Protein AF-0000000071564609 (afdb_homodimer)

Structure (mmCIF, N/CA/C/O backbone):
data_AF-0000000071564609-model_v1
#
loop_
_entity.id
_entity.type
_entity.pdbx_description
1 polymer 'N-acetyltransferase domain-containing protein'
#
loop_
_atom_site.group_PDB
_atom_site.id
_atom_site.type_symbol
_atom_site.label_atom_id
_atom_site.label_alt_id
_atom_site.label_comp_id
_atom_site.label_asym_id
_atom_site.label_entity_id
_atom_site.label_seq_id
_atom_site.pdbx_PDB_ins_code
_atom_site.Cartn_x
_atom_site.Cartn_y
_atom_site.Cartn_z
_atom_site.occupancy
_atom_site.B_iso_or_equiv
_atom_site.auth_seq_id
_atom_site.auth_comp_id
_atom_site.auth_asym_id
_atom_site.auth_atom_id
_atom_site.pdbx_PDB_model_num
ATOM 1 N N . MET A 1 1 ? -5.352 -18.359 10.875 1 80.62 1 MET A N 1
ATOM 2 C CA . MET A 1 1 ? -5.98 -18.531 9.57 1 80.62 1 MET A CA 1
ATOM 3 C C . MET A 1 1 ? -6.344 -20 9.336 1 80.62 1 MET A C 1
ATOM 5 O O . MET A 1 1 ? -5.648 -20.891 9.805 1 80.62 1 MET A O 1
ATOM 9 N N . THR A 1 2 ? -7.543 -20.234 8.695 1 90.44 2 THR A N 1
ATOM 10 C CA . THR A 1 2 ? -7.988 -21.594 8.492 1 90.44 2 THR A CA 1
ATOM 11 C C . THR A 1 2 ? -8 -21.953 7.004 1 90.44 2 THR A C 1
ATOM 13 O O . THR A 1 2 ? -7.992 -21.047 6.152 1 90.44 2 THR A O 1
ATOM 16 N N . ALA A 1 3 ? -7.945 -23.25 6.785 1 96 3 ALA A N 1
ATOM 17 C CA . ALA A 1 3 ? -7.941 -23.734 5.406 1 96 3 ALA A CA 1
ATOM 18 C C . ALA A 1 3 ? -9.281 -23.453 4.73 1 96 3 ALA A C 1
ATOM 20 O O . ALA A 1 3 ? -10.336 -23.516 5.371 1 96 3 ALA A O 1
ATOM 21 N N . ILE A 1 4 ? -9.258 -23.156 3.461 1 97.38 4 ILE A N 1
ATOM 22 C CA . ILE A 1 4 ? -10.43 -22.844 2.65 1 97.38 4 ILE A CA 1
ATOM 23 C C . ILE A 1 4 ? -10.5 -23.812 1.461 1 97.38 4 ILE A C 1
ATOM 25 O O . ILE A 1 4 ? -9.547 -23.922 0.686 1 97.38 4 ILE A O 1
ATOM 29 N N . ALA A 1 5 ? -11.586 -24.484 1.357 1 97.75 5 ALA A N 1
ATOM 30 C CA . ALA A 1 5 ? -11.789 -25.375 0.218 1 97.75 5 ALA A CA 1
ATOM 31 C C . ALA A 1 5 ? -12.289 -24.594 -0.998 1 97.75 5 ALA A C 1
ATOM 33 O O . ALA A 1 5 ? -13.211 -23.781 -0.888 1 97.75 5 ALA A O 1
ATOM 34 N N . LEU A 1 6 ? -11.695 -24.797 -2.086 1 97.94 6 LEU A N 1
ATOM 35 C CA . LEU A 1 6 ? -12.117 -24.234 -3.367 1 97.94 6 LEU A CA 1
ATOM 36 C C . LEU A 1 6 ? -12.352 -25.344 -4.387 1 97.94 6 LEU A C 1
ATOM 38 O O . LEU A 1 6 ? -12.141 -26.531 -4.09 1 97.94 6 LEU A O 1
ATOM 42 N N . ASP A 1 7 ? -12.898 -24.922 -5.48 1 95.56 7 ASP A N 1
ATOM 43 C CA . ASP A 1 7 ? -13.094 -25.906 -6.531 1 95.56 7 ASP A CA 1
ATOM 44 C C . ASP A 1 7 ? -11.758 -26.406 -7.07 1 95.56 7 ASP A C 1
ATOM 46 O O . ASP A 1 7 ? -11.008 -25.656 -7.684 1 95.56 7 ASP A O 1
ATOM 50 N N . GLY A 1 8 ? -11.367 -27.625 -6.789 1 95.12 8 GLY A N 1
ATOM 51 C CA . GLY A 1 8 ? -10.188 -28.266 -7.352 1 95.12 8 GLY A CA 1
ATOM 52 C C . GLY A 1 8 ? -8.938 -28.031 -6.52 1 95.12 8 GLY A C 1
ATOM 53 O O . GLY A 1 8 ? -7.863 -28.531 -6.859 1 95.12 8 GLY A O 1
ATOM 54 N N . CYS A 1 9 ? -9.039 -27.25 -5.461 1 97.38 9 CYS A N 1
ATOM 55 C CA . CYS A 1 9 ? -7.863 -27.016 -4.633 1 97.38 9 CYS A CA 1
ATOM 56 C C . CYS A 1 9 ? -8.266 -26.531 -3.244 1 97.38 9 CYS A C 1
ATOM 58 O O . CYS A 1 9 ? -9.453 -26.484 -2.912 1 97.38 9 CYS A O 1
ATOM 60 N N . ARG A 1 10 ? -7.27 -26.297 -2.5 1 97.69 10 ARG A N 1
ATOM 61 C CA . ARG A 1 10 ? -7.441 -25.797 -1.142 1 97.69 10 ARG A CA 1
ATOM 62 C C . ARG A 1 10 ? -6.414 -24.719 -0.83 1 97.69 10 ARG A C 1
ATOM 64 O O . ARG A 1 10 ? -5.258 -24.797 -1.25 1 97.69 10 ARG A O 1
ATOM 71 N N . LEU A 1 11 ? -6.91 -23.672 -0.121 1 98.5 11 LEU A N 1
ATOM 72 C CA . LEU A 1 11 ? -5.992 -22.672 0.417 1 98.5 11 LEU A CA 1
ATOM 73 C C . LEU A 1 11 ? -5.711 -22.922 1.894 1 98.5 11 LEU A C 1
ATOM 75 O O . LEU A 1 11 ? -6.637 -22.969 2.709 1 98.5 11 LEU A O 1
ATOM 79 N N . ARG A 1 12 ? -4.543 -23.125 2.248 1 98.12 12 ARG A N 1
ATOM 80 C CA . ARG A 1 12 ? -4.188 -23.266 3.656 1 98.12 12 ARG A CA 1
ATOM 81 C C . ARG A 1 12 ? -3.111 -22.266 4.051 1 98.12 12 ARG A C 1
ATOM 83 O O . ARG A 1 12 ? -2.297 -21.859 3.217 1 98.12 12 ARG A O 1
ATOM 90 N N . PRO A 1 13 ? -3.051 -21.891 5.297 1 97.81 13 PRO A N 1
ATOM 91 C CA . PRO A 1 13 ? -1.994 -20.969 5.723 1 97.81 13 PRO A CA 1
ATOM 92 C C . PRO A 1 13 ? -0.593 -21.516 5.449 1 97.81 13 PRO A C 1
ATOM 94 O O . PRO A 1 13 ? -0.349 -22.719 5.609 1 97.81 13 PRO A O 1
ATOM 97 N N . LEU A 1 14 ? 0.256 -20.641 4.996 1 98.25 14 LEU A N 1
ATOM 98 C CA . LEU A 1 14 ? 1.652 -21 4.789 1 98.25 14 LEU A CA 1
ATOM 99 C C . LEU A 1 14 ? 2.33 -21.328 6.117 1 98.25 14 LEU A C 1
ATOM 101 O O . LEU A 1 14 ? 2.18 -20.578 7.09 1 98.25 14 LEU A O 1
ATOM 105 N N . GLU A 1 15 ? 2.957 -22.406 6.215 1 96.81 15 GLU A N 1
ATOM 106 C CA . GLU A 1 15 ? 3.748 -22.812 7.371 1 96.81 15 GLU A CA 1
ATOM 107 C C . GLU A 1 15 ? 5.242 -22.656 7.102 1 96.81 15 GLU A C 1
ATOM 109 O O . GLU A 1 15 ? 5.668 -22.609 5.945 1 96.81 15 GLU A O 1
ATOM 114 N N . SER A 1 16 ? 6.004 -22.625 8.164 1 96.94 16 SER A N 1
ATOM 115 C CA . SER A 1 16 ? 7.438 -22.375 8.047 1 96.94 16 SER A CA 1
ATOM 116 C C . SER A 1 16 ? 8.109 -23.406 7.148 1 96.94 16 SER A C 1
ATOM 118 O O . SER A 1 16 ? 9.023 -23.062 6.387 1 96.94 16 SER A O 1
ATOM 120 N N . GLU A 1 17 ? 7.664 -24.609 7.141 1 96.94 17 GLU A N 1
ATOM 121 C CA . GLU A 1 17 ? 8.289 -25.703 6.395 1 96.94 17 GLU A CA 1
ATOM 122 C C . GLU A 1 17 ? 8.016 -25.562 4.898 1 96.94 17 GLU A C 1
ATOM 124 O O . GLU A 1 17 ? 8.703 -26.172 4.082 1 96.94 17 GLU A O 1
ATOM 129 N N . ASP A 1 18 ? 7.031 -24.766 4.543 1 98 18 ASP A N 1
ATOM 130 C CA . ASP A 1 18 ? 6.676 -24.578 3.141 1 98 18 ASP A CA 1
ATOM 131 C C . ASP A 1 18 ? 7.652 -23.625 2.451 1 98 18 ASP A C 1
ATOM 133 O O . ASP A 1 18 ? 7.766 -23.625 1.224 1 98 18 ASP A O 1
ATOM 137 N N . ALA A 1 19 ? 8.289 -22.766 3.246 1 98.38 19 ALA A N 1
ATOM 138 C CA . ALA A 1 19 ? 8.945 -21.578 2.713 1 98.38 19 ALA A CA 1
ATOM 139 C C . ALA A 1 19 ? 10.086 -21.938 1.77 1 98.38 19 ALA A C 1
ATOM 141 O O . ALA A 1 19 ? 10.133 -21.469 0.632 1 98.38 19 ALA A O 1
ATOM 142 N N . ARG A 1 20 ? 10.945 -22.828 2.184 1 98.06 20 ARG A N 1
ATOM 143 C CA . ARG A 1 20 ? 12.164 -23.094 1.426 1 98.06 20 ARG A CA 1
ATOM 144 C C . ARG A 1 20 ? 11.844 -23.766 0.096 1 98.06 20 ARG A C 1
ATOM 146 O O . ARG A 1 20 ? 12.273 -23.312 -0.961 1 98.06 20 ARG A O 1
ATOM 153 N N . PRO A 1 21 ? 11.047 -24.875 0.147 1 98 21 PRO A N 1
ATOM 154 C CA . PRO A 1 21 ? 10.773 -25.516 -1.142 1 98 21 PRO A CA 1
ATOM 155 C C . PRO A 1 21 ? 10.023 -24.594 -2.107 1 98 21 PRO A C 1
ATOM 157 O O . PRO A 1 21 ? 10.281 -24.625 -3.312 1 98 21 PRO A O 1
ATOM 160 N N . LEU A 1 22 ? 9.125 -23.859 -1.688 1 98.56 22 LEU A N 1
ATOM 161 C CA . LEU A 1 22 ? 8.391 -22.938 -2.543 1 98.56 22 LEU A CA 1
ATOM 162 C C . LEU A 1 22 ? 9.305 -21.844 -3.086 1 98.56 22 LEU A C 1
ATOM 164 O O . LEU A 1 22 ? 9.234 -21.5 -4.27 1 98.56 22 LEU A O 1
ATOM 168 N N . ALA A 1 23 ? 10.148 -21.328 -2.23 1 98.75 23 ALA A N 1
ATOM 169 C CA . ALA A 1 23 ? 11.102 -20.297 -2.648 1 98.75 23 ALA A CA 1
ATOM 170 C C . ALA A 1 23 ? 12 -20.828 -3.768 1 98.75 23 ALA A C 1
ATOM 172 O O . ALA A 1 23 ? 12.289 -20.094 -4.727 1 98.75 23 ALA A O 1
ATOM 173 N N . GLN A 1 24 ? 12.383 -22.031 -3.625 1 98.38 24 GLN A N 1
ATOM 174 C CA . GLN A 1 24 ? 13.242 -22.641 -4.629 1 98.38 24 GLN A CA 1
ATOM 175 C C . GLN A 1 24 ? 12.555 -22.688 -5.988 1 98.38 24 GLN A C 1
ATOM 177 O O . GLN A 1 24 ? 13.156 -22.344 -7.008 1 98.38 24 GLN A O 1
ATOM 182 N N . THR A 1 25 ? 11.359 -23.109 -5.969 1 98.38 25 THR A N 1
ATOM 183 C CA . THR A 1 25 ? 10.609 -23.203 -7.219 1 98.38 25 THR A CA 1
ATOM 184 C C . THR A 1 25 ? 10.328 -21.828 -7.793 1 98.38 25 THR A C 1
ATOM 186 O O . THR A 1 25 ? 10.508 -21.594 -8.992 1 98.38 25 THR A O 1
ATOM 189 N N . LEU A 1 26 ? 9.953 -20.891 -6.961 1 98.44 26 LEU A N 1
ATOM 190 C CA . LEU A 1 26 ? 9.625 -19.531 -7.391 1 98.44 26 LEU A CA 1
ATOM 191 C C . LEU A 1 26 ? 10.828 -18.859 -8.016 1 98.44 26 LEU A C 1
ATOM 193 O O . LEU A 1 26 ? 10.703 -18.156 -9.023 1 98.44 26 LEU A O 1
ATOM 197 N N . ALA A 1 27 ? 11.984 -19.109 -7.438 1 98.5 27 ALA A N 1
ATOM 198 C CA . ALA A 1 27 ? 13.203 -18.438 -7.879 1 98.5 27 ALA A CA 1
ATOM 199 C C . ALA A 1 27 ? 13.555 -18.812 -9.312 1 98.5 27 ALA A C 1
ATOM 201 O O . ALA A 1 27 ? 14.266 -18.078 -10 1 98.5 27 ALA A O 1
ATOM 202 N N . ALA A 1 28 ? 12.961 -19.906 -9.727 1 97.81 28 ALA A N 1
ATOM 203 C CA . ALA A 1 28 ? 13.266 -20.406 -11.062 1 97.81 28 ALA A CA 1
ATOM 204 C C . ALA A 1 28 ? 12.188 -19.984 -12.062 1 97.81 28 ALA A C 1
ATOM 206 O O . ALA A 1 28 ? 12.289 -20.281 -13.25 1 97.81 28 ALA A O 1
ATOM 207 N N . MET A 1 29 ? 11.18 -19.266 -11.625 1 97.12 29 MET A N 1
ATOM 208 C CA . MET A 1 29 ? 10.047 -18.828 -12.438 1 97.12 29 MET A CA 1
ATOM 209 C C . MET A 1 29 ? 10.109 -17.328 -12.703 1 97.12 29 MET A C 1
ATOM 211 O O . MET A 1 29 ? 10.633 -16.578 -11.883 1 97.12 29 MET A O 1
ATOM 215 N N . ASP A 1 30 ? 9.57 -16.984 -13.891 1 95.94 30 ASP A N 1
ATOM 216 C CA . ASP A 1 30 ? 9.312 -15.555 -14.047 1 95.94 30 ASP A CA 1
ATOM 217 C C . ASP A 1 30 ? 8.117 -15.109 -13.211 1 95.94 30 ASP A C 1
ATOM 219 O O . ASP A 1 30 ? 7.141 -15.852 -13.062 1 95.94 30 ASP A O 1
ATOM 223 N N . PRO A 1 31 ? 8.109 -13.852 -12.625 1 97.56 31 PRO A N 1
ATOM 224 C CA . PRO A 1 31 ? 9.055 -12.773 -12.914 1 97.56 31 PRO A CA 1
ATOM 225 C C . PRO A 1 31 ? 10.273 -12.781 -11.984 1 97.56 31 PRO A C 1
ATOM 227 O O . PRO A 1 31 ? 11.195 -11.992 -12.164 1 97.56 31 PRO A O 1
ATOM 230 N N . TRP A 1 32 ? 10.305 -13.711 -11.008 1 98.06 32 TRP A N 1
ATOM 231 C CA . TRP A 1 32 ? 11.312 -13.664 -9.945 1 98.06 32 TRP A CA 1
ATOM 232 C C . TRP A 1 32 ? 12.695 -13.961 -10.5 1 98.06 32 TRP A C 1
ATOM 234 O O . TRP A 1 32 ? 13.664 -13.273 -10.164 1 98.06 32 TRP A O 1
ATOM 244 N N . ALA A 1 33 ? 12.742 -14.945 -11.406 1 97.62 33 ALA A N 1
ATOM 245 C CA . ALA A 1 33 ? 14.023 -15.297 -12.023 1 97.62 33 ALA A CA 1
ATOM 246 C C . ALA A 1 33 ? 14.602 -14.109 -12.789 1 97.62 33 ALA A C 1
ATOM 248 O O . ALA A 1 33 ? 15.758 -13.734 -12.578 1 97.62 33 ALA A O 1
ATOM 249 N N . ARG A 1 34 ? 13.805 -13.5 -13.602 1 97.38 34 ARG A N 1
ATOM 250 C CA . ARG A 1 34 ? 14.266 -12.406 -14.453 1 97.38 34 ARG A CA 1
ATOM 251 C C . ARG A 1 34 ? 14.625 -11.18 -13.633 1 97.38 34 ARG A C 1
ATOM 253 O O . ARG A 1 34 ? 15.555 -10.445 -13.977 1 97.38 34 ARG A O 1
ATOM 260 N N . LEU A 1 35 ? 13.953 -10.945 -12.539 1 97.12 35 LEU A N 1
ATOM 261 C CA . LEU A 1 35 ? 14.18 -9.773 -11.703 1 97.12 35 LEU A CA 1
ATOM 262 C C . LEU A 1 35 ? 15.305 -10.023 -10.703 1 97.12 35 LEU A C 1
ATOM 264 O O . LEU A 1 35 ? 15.695 -9.125 -9.961 1 97.12 35 LEU A O 1
ATOM 268 N N . GLY A 1 36 ? 15.758 -11.258 -10.602 1 96.56 36 GLY A N 1
ATOM 269 C CA . GLY A 1 36 ? 16.906 -11.578 -9.789 1 96.56 36 GLY A CA 1
ATOM 270 C C . GLY A 1 36 ? 16.562 -11.867 -8.336 1 96.56 36 GLY A C 1
ATOM 271 O O . GLY A 1 36 ? 17.375 -11.68 -7.441 1 96.56 36 GLY A O 1
ATOM 272 N N . TYR A 1 37 ? 15.32 -12.219 -8.086 1 97.25 37 TYR A N 1
ATOM 273 C CA . TYR A 1 37 ? 14.953 -12.68 -6.75 1 97.25 37 TYR A CA 1
ATOM 274 C C . TYR A 1 37 ? 15.422 -14.109 -6.52 1 97.25 37 TYR A C 1
ATOM 276 O O . TYR A 1 37 ? 14.859 -15.055 -7.086 1 97.25 37 TYR A O 1
ATOM 284 N N . GLY A 1 38 ? 16.375 -14.227 -5.609 1 97.94 38 GLY A N 1
ATOM 285 C CA . GLY A 1 38 ? 16.922 -15.539 -5.352 1 97.94 38 GLY A CA 1
ATOM 286 C C . GLY A 1 38 ? 16.156 -16.312 -4.301 1 97.94 38 GLY A C 1
ATOM 287 O O . GLY A 1 38 ? 15.234 -15.789 -3.676 1 97.94 38 GLY A O 1
ATOM 288 N N . GLU A 1 39 ? 16.531 -17.531 -4.195 1 98.44 39 GLU A N 1
ATOM 289 C CA . GLU A 1 39 ? 15.883 -18.453 -3.26 1 98.44 39 GLU A CA 1
ATOM 290 C C . GLU A 1 39 ? 15.906 -17.891 -1.84 1 98.44 39 GLU A C 1
ATOM 292 O O . GLU A 1 39 ? 14.891 -17.922 -1.141 1 98.44 39 GLU A O 1
ATOM 297 N N . ALA A 1 40 ? 17.031 -17.375 -1.442 1 98.44 40 ALA A N 1
ATOM 298 C CA . ALA A 1 40 ? 17.188 -16.891 -0.072 1 98.44 40 ALA A CA 1
ATOM 299 C C . ALA A 1 40 ? 16.266 -15.719 0.215 1 98.44 40 ALA A C 1
ATOM 301 O O . ALA A 1 40 ? 15.633 -15.664 1.273 1 98.44 40 ALA A O 1
ATOM 302 N N . ALA A 1 41 ? 16.219 -14.773 -0.666 1 98 41 ALA A N 1
ATOM 303 C CA . ALA A 1 41 ? 15.352 -13.602 -0.493 1 98 41 ALA A CA 1
ATOM 304 C C . ALA A 1 41 ? 13.883 -14.008 -0.45 1 98 41 ALA A C 1
ATOM 306 O O . ALA A 1 41 ? 13.117 -13.516 0.385 1 98 41 ALA A O 1
ATOM 307 N N . LEU A 1 42 ? 13.508 -14.891 -1.312 1 98.69 42 LEU A N 1
ATOM 308 C CA . LEU A 1 42 ? 12.125 -15.359 -1.372 1 98.69 42 LEU A CA 1
ATOM 309 C C . LEU A 1 42 ? 11.773 -16.156 -0.125 1 98.69 42 LEU A C 1
ATOM 311 O O . LEU A 1 42 ? 10.656 -16.047 0.392 1 98.69 42 LEU A O 1
ATOM 315 N N . GLU A 1 43 ? 12.68 -16.969 0.297 1 98.69 43 GLU A N 1
ATOM 316 C CA . GLU A 1 43 ? 12.445 -17.719 1.525 1 98.69 43 GLU A CA 1
ATOM 317 C C . GLU A 1 43 ? 12.242 -16.781 2.715 1 98.69 43 GLU A C 1
ATOM 319 O O . GLU A 1 43 ? 11.352 -17 3.539 1 98.69 43 GLU A O 1
ATOM 324 N N . ARG A 1 44 ? 13.047 -15.758 2.854 1 97.88 44 ARG A N 1
ATOM 325 C CA . ARG A 1 44 ? 12.898 -14.766 3.916 1 97.88 44 ARG A CA 1
ATOM 326 C C . ARG A 1 44 ? 11.547 -14.078 3.838 1 97.88 44 ARG A C 1
ATOM 328 O O . ARG A 1 44 ? 10.883 -13.875 4.859 1 97.88 44 ARG A O 1
ATOM 335 N N . TYR A 1 45 ? 11.203 -13.734 2.68 1 98 45 TYR A N 1
ATOM 336 C CA . TYR A 1 45 ? 9.906 -13.102 2.459 1 98 45 TYR A CA 1
ATOM 337 C C . TYR A 1 45 ? 8.773 -14.008 2.934 1 98 45 TYR A C 1
ATOM 339 O O . TYR A 1 45 ? 7.855 -13.555 3.623 1 98 45 TYR A O 1
ATOM 347 N N . LEU A 1 46 ? 8.867 -15.258 2.59 1 98.44 46 LEU A N 1
ATOM 348 C CA . LEU A 1 46 ? 7.805 -16.219 2.9 1 98.44 46 LEU A CA 1
ATOM 349 C C . LEU A 1 46 ? 7.762 -16.516 4.395 1 98.44 46 LEU A C 1
ATOM 351 O O . LEU A 1 46 ? 6.703 -16.828 4.938 1 98.44 46 LEU A O 1
ATOM 355 N N . GLY A 1 47 ? 8.812 -16.328 5.035 1 96.81 47 GLY A N 1
ATOM 356 C CA . GLY A 1 47 ? 8.898 -16.719 6.43 1 96.81 47 GLY A CA 1
ATOM 357 C C . GLY A 1 47 ? 8.797 -15.555 7.391 1 96.81 47 GLY A C 1
ATOM 358 O O . GLY A 1 47 ? 8.719 -15.742 8.602 1 96.81 47 GLY A O 1
ATOM 359 N N . ARG A 1 48 ? 8.812 -14.383 6.859 1 95.31 48 ARG A N 1
ATOM 360 C CA . ARG A 1 48 ? 8.914 -13.219 7.73 1 95.31 48 ARG A CA 1
ATOM 361 C C . ARG A 1 48 ? 7.602 -12.969 8.469 1 95.31 48 ARG A C 1
ATOM 363 O O . ARG A 1 48 ? 6.523 -13.172 7.91 1 95.31 48 ARG A O 1
ATOM 370 N N . ASP A 1 49 ? 7.73 -12.539 9.688 1 94.38 49 ASP A N 1
ATOM 371 C CA . ASP A 1 49 ? 6.559 -12.109 10.445 1 94.38 49 ASP A CA 1
ATOM 372 C C . ASP A 1 49 ? 6.035 -10.773 9.922 1 94.38 49 ASP A C 1
ATOM 374 O O . ASP A 1 49 ? 6.797 -9.812 9.773 1 94.38 49 ASP A O 1
ATOM 378 N N . ASP A 1 50 ? 4.832 -10.781 9.57 1 95.69 50 ASP A N 1
ATOM 379 C CA . ASP A 1 50 ? 4.16 -9.609 9.023 1 95.69 50 ASP A CA 1
ATOM 380 C C . ASP A 1 50 ? 2.65 -9.688 9.234 1 95.69 50 ASP A C 1
ATOM 382 O O . ASP A 1 50 ? 1.952 -10.383 8.492 1 95.69 50 ASP A O 1
ATOM 386 N N . GLY A 1 51 ? 2.143 -8.906 10.156 1 94.44 51 GLY A N 1
ATOM 387 C CA . GLY A 1 51 ? 0.749 -9 10.562 1 94.44 51 GLY A CA 1
ATOM 388 C C . GLY A 1 51 ? -0.213 -8.469 9.516 1 94.44 51 GLY A C 1
ATOM 389 O O . GLY A 1 51 ? -1.419 -8.719 9.594 1 94.44 51 GLY A O 1
ATOM 390 N N . ALA A 1 52 ? 0.309 -7.801 8.516 1 96.44 52 ALA A N 1
ATOM 391 C CA . ALA A 1 52 ? -0.538 -7.215 7.477 1 96.44 52 ALA A CA 1
ATOM 392 C C . ALA A 1 52 ? -0.514 -8.062 6.207 1 96.44 52 ALA A C 1
ATOM 394 O O . ALA A 1 52 ? -1.129 -7.703 5.199 1 96.44 52 ALA A O 1
ATOM 395 N N . LEU A 1 53 ? 0.235 -9.133 6.246 1 97.12 53 LEU A N 1
ATOM 396 C CA . LEU A 1 53 ? 0.389 -10.016 5.094 1 97.12 53 LEU A CA 1
ATOM 397 C C . LEU A 1 53 ? -0.142 -11.414 5.398 1 97.12 53 LEU A C 1
ATOM 399 O O . LEU A 1 53 ? 0.352 -12.078 6.309 1 97.12 53 LEU A O 1
ATOM 403 N N . SER A 1 54 ? -1.172 -11.797 4.66 1 97.19 54 SER A N 1
ATOM 404 C CA . SER A 1 54 ? -1.667 -13.172 4.719 1 97.19 54 SER A CA 1
ATOM 405 C C . SER A 1 54 ? -1.092 -14.016 3.588 1 97.19 54 SER A C 1
ATOM 407 O O . SER A 1 54 ? -1.166 -13.625 2.42 1 97.19 54 SER A O 1
ATOM 409 N N . ARG A 1 55 ? -0.499 -15.109 3.943 1 98.38 55 ARG A N 1
ATOM 410 C CA . ARG A 1 55 ? 0.089 -16 2.945 1 98.38 55 ARG A CA 1
ATOM 411 C C . ARG A 1 55 ? -0.574 -17.375 2.979 1 98.38 55 ARG A C 1
ATOM 413 O O . ARG A 1 55 ? -0.668 -18 4.039 1 98.38 55 ARG A O 1
ATOM 420 N N . TRP A 1 56 ? -1.008 -17.781 1.796 1 98.44 56 TRP A N 1
ATOM 421 C CA . TRP A 1 56 ? -1.657 -19.078 1.619 1 98.44 56 TRP A CA 1
ATOM 422 C C . TRP A 1 56 ? -0.865 -19.953 0.659 1 98.44 56 TRP A C 1
ATOM 424 O O . TRP A 1 56 ? -0.363 -19.484 -0.361 1 98.44 56 TRP A O 1
ATOM 434 N N . VAL A 1 57 ? -0.811 -21.219 0.996 1 98.75 57 VAL A N 1
ATOM 435 C CA . VAL A 1 57 ? -0.4 -22.234 0.029 1 98.75 57 VAL A CA 1
ATOM 436 C C . VAL A 1 57 ? -1.621 -22.75 -0.727 1 98.75 57 VAL A C 1
ATOM 438 O O . VAL A 1 57 ? -2.639 -23.094 -0.118 1 98.75 57 VAL A O 1
ATOM 441 N N . VAL A 1 58 ? -1.563 -22.688 -2.047 1 98.69 58 VAL A N 1
ATOM 442 C CA . VAL A 1 58 ? -2.535 -23.391 -2.879 1 98.69 58 VAL A CA 1
ATOM 443 C C . VAL A 1 58 ? -2.18 -24.875 -2.945 1 98.69 58 VAL A C 1
ATOM 445 O O . VAL A 1 58 ? -1.102 -25.25 -3.418 1 98.69 58 VAL A O 1
ATOM 448 N N . GLU A 1 59 ? -3.039 -25.672 -2.479 1 98.19 59 GLU A N 1
ATOM 449 C CA . GLU A 1 59 ? -2.789 -27.109 -2.449 1 98.19 59 GLU A CA 1
ATOM 450 C C . GLU A 1 59 ? -3.709 -27.844 -3.418 1 98.19 59 GLU A C 1
ATOM 452 O O . GLU A 1 59 ? -4.918 -27.594 -3.445 1 98.19 59 GLU A O 1
ATOM 457 N N . HIS A 1 60 ? -3.209 -28.578 -4.223 1 97.06 60 HIS A N 1
ATOM 458 C CA . HIS A 1 60 ? -3.928 -29.5 -5.098 1 97.06 60 HIS A CA 1
ATOM 459 C C . HIS A 1 60 ? -3.656 -30.953 -4.711 1 97.06 60 HIS A C 1
ATOM 461 O O . HIS A 1 60 ? -2.537 -31.438 -4.871 1 97.06 60 HIS A O 1
ATOM 467 N N . GLY A 1 61 ? -4.758 -31.609 -4.234 1 93 61 GLY A N 1
ATOM 468 C CA . GLY A 1 61 ? -4.504 -32.875 -3.561 1 93 61 GLY A CA 1
ATOM 469 C C . GLY A 1 61 ? -3.641 -32.719 -2.322 1 93 61 GLY A C 1
ATOM 470 O O . GLY A 1 61 ? -3.973 -31.953 -1.416 1 93 61 GLY A O 1
ATOM 471 N N . ASP A 1 62 ? -2.439 -33.312 -2.207 1 91.12 62 ASP A N 1
ATOM 472 C CA . ASP A 1 62 ? -1.558 -33.188 -1.05 1 91.12 62 ASP A CA 1
ATOM 473 C C . ASP A 1 62 ? -0.26 -32.469 -1.419 1 91.12 62 ASP A C 1
ATOM 475 O O . ASP A 1 62 ? 0.708 -32.5 -0.656 1 91.12 62 ASP A O 1
ATOM 479 N N . ALA A 1 63 ? -0.351 -31.812 -2.578 1 96.19 63 ALA A N 1
ATOM 480 C CA . ALA A 1 63 ? 0.868 -31.172 -3.064 1 96.19 63 ALA A CA 1
ATOM 481 C C . ALA A 1 63 ? 0.708 -29.656 -3.115 1 96.19 63 ALA A C 1
ATOM 483 O O . ALA A 1 63 ? -0.346 -29.141 -3.506 1 96.19 63 ALA A O 1
ATOM 484 N N . PRO A 1 64 ? 1.749 -28.969 -2.668 1 98.19 64 PRO A N 1
ATOM 485 C CA . PRO A 1 64 ? 1.725 -27.531 -2.918 1 98.19 64 PRO A CA 1
ATOM 486 C C . PRO A 1 64 ? 1.72 -27.188 -4.406 1 98.19 64 PRO A C 1
ATOM 488 O O . PRO A 1 64 ? 2.59 -27.656 -5.152 1 98.19 64 PRO A O 1
ATOM 491 N N . ALA A 1 65 ? 0.73 -26.422 -4.812 1 98.44 65 ALA A N 1
ATOM 492 C CA . ALA A 1 65 ? 0.536 -26.125 -6.23 1 98.44 65 A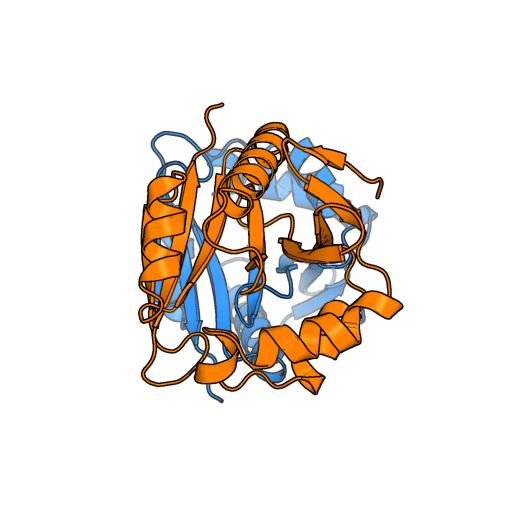LA A CA 1
ATOM 493 C C . ALA A 1 65 ? 0.705 -24.641 -6.504 1 98.44 65 ALA A C 1
ATOM 495 O O . ALA A 1 65 ? 0.688 -24.203 -7.66 1 98.44 65 ALA A O 1
ATOM 496 N N . GLY A 1 66 ? 0.885 -23.828 -5.457 1 98.62 66 GLY A N 1
ATOM 497 C CA . GLY A 1 66 ? 1.028 -22.391 -5.656 1 98.62 66 GLY A CA 1
ATOM 498 C C . GLY A 1 66 ? 1.039 -21.609 -4.359 1 98.62 66 GLY A C 1
ATOM 499 O O . GLY A 1 66 ? 1.155 -22.203 -3.277 1 98.62 66 GLY A O 1
ATOM 500 N N . LEU A 1 67 ? 0.985 -20.297 -4.516 1 98.75 67 LEU A N 1
ATOM 501 C CA . LEU A 1 67 ? 1.063 -19.359 -3.393 1 98.75 67 LEU A CA 1
ATOM 502 C C . LEU A 1 67 ? 0.237 -18.109 -3.666 1 98.75 67 LEU A C 1
ATOM 504 O O . LEU A 1 67 ? 0.223 -17.594 -4.789 1 98.75 67 LEU A O 1
ATOM 508 N N . LEU A 1 68 ? -0.423 -17.656 -2.633 1 98.81 68 LEU A N 1
ATOM 509 C CA . LEU A 1 68 ? -1.1 -16.359 -2.637 1 98.81 68 LEU A CA 1
ATOM 510 C C . LEU A 1 68 ? -0.729 -15.547 -1.4 1 98.81 68 LEU A C 1
ATOM 512 O O . LEU A 1 68 ? -0.841 -16.031 -0.274 1 98.81 68 LEU A O 1
ATOM 516 N N . ALA A 1 69 ? -0.219 -14.406 -1.566 1 98.75 69 ALA A N 1
ATOM 517 C CA . ALA A 1 69 ? 0.029 -13.461 -0.481 1 98.75 69 ALA A CA 1
ATOM 518 C C . ALA A 1 69 ? -0.779 -12.18 -0.673 1 98.75 69 ALA A C 1
ATOM 520 O O . ALA A 1 69 ? -0.657 -11.508 -1.702 1 98.75 69 ALA A O 1
ATOM 521 N N . LEU A 1 70 ? -1.614 -11.867 0.275 1 98.38 70 LEU A N 1
ATOM 522 C CA . LEU A 1 70 ? -2.467 -10.688 0.251 1 98.38 70 LEU A CA 1
ATOM 523 C C . LEU A 1 70 ? -2.082 -9.719 1.365 1 98.38 70 LEU A C 1
ATOM 525 O O . LEU A 1 70 ? -2.061 -10.094 2.539 1 98.38 70 LEU A O 1
ATOM 529 N N . ARG A 1 71 ? -1.731 -8.539 1.023 1 98.25 71 ARG A N 1
ATOM 530 C CA . ARG A 1 71 ? -1.465 -7.48 1.995 1 98.25 71 ARG A CA 1
ATOM 531 C C . ARG A 1 71 ? -2.688 -6.59 2.184 1 98.25 71 ARG A C 1
ATOM 533 O O . ARG A 1 71 ? -3.33 -6.191 1.21 1 98.25 71 ARG A O 1
ATOM 540 N N . SER A 1 72 ? -3.086 -6.277 3.404 1 96.75 72 SER A N 1
ATOM 541 C CA . SER A 1 72 ? -4.227 -5.426 3.723 1 96.75 72 SER A CA 1
ATOM 542 C C . SER A 1 72 ? -4.008 -4.68 5.035 1 96.75 72 SER A C 1
ATOM 544 O O . SER A 1 72 ? -3.424 -5.223 5.977 1 96.75 72 SER A O 1
ATOM 546 N N . PRO A 1 73 ? -4.398 -3.396 5.047 1 96.5 73 PRO A N 1
ATOM 547 C CA . PRO A 1 73 ? -5.098 -2.666 3.986 1 96.5 73 PRO A CA 1
ATOM 548 C C . PRO A 1 73 ? -4.141 -2.051 2.967 1 96.5 73 PRO A C 1
ATOM 550 O O . PRO A 1 73 ? -2.961 -1.849 3.266 1 96.5 73 PRO A O 1
ATOM 553 N N . TRP A 1 74 ? -4.629 -1.841 1.797 1 97.81 74 TRP A N 1
ATOM 554 C CA . TRP A 1 74 ? -3.879 -1.216 0.712 1 97.81 74 TRP A CA 1
ATOM 555 C C . TRP A 1 74 ? -4.805 -0.434 -0.212 1 97.81 74 TRP A C 1
ATOM 557 O O . TRP A 1 74 ? -5.527 -1.023 -1.02 1 97.81 74 TRP A O 1
ATOM 567 N N . LEU A 1 75 ? -4.801 0.946 -0.177 1 97.31 75 LEU A N 1
ATOM 568 C CA . LEU A 1 75 ? -5.527 1.869 -1.041 1 97.31 75 LEU A CA 1
ATOM 569 C C . LEU A 1 75 ? -6.977 1.428 -1.208 1 97.31 75 LEU A C 1
ATOM 571 O O . LEU A 1 75 ? -7.426 1.157 -2.324 1 97.31 75 LEU A O 1
ATOM 575 N N . ARG A 1 76 ? -7.691 1.327 -0.091 1 96.44 76 ARG A N 1
ATOM 576 C CA . ARG A 1 76 ? -9.109 0.99 -0.037 1 96.44 76 ARG A CA 1
ATOM 577 C C . ARG A 1 76 ? -9.359 -0.417 -0.568 1 96.44 76 ARG A C 1
ATOM 579 O O . ARG A 1 76 ? -10.273 -0.633 -1.364 1 96.44 76 ARG A O 1
ATOM 586 N N . GLY A 1 77 ? -8.531 -1.346 -0.227 1 97.44 77 GLY A N 1
ATOM 587 C CA . GLY A 1 77 ? -8.641 -2.758 -0.557 1 97.44 77 GLY A CA 1
ATOM 588 C C . GLY A 1 77 ? -7.395 -3.549 -0.222 1 97.44 77 GLY A C 1
ATOM 589 O O . GLY A 1 77 ? -6.473 -3.025 0.412 1 97.44 77 GLY A O 1
ATOM 590 N N . PRO A 1 78 ? -7.375 -4.832 -0.546 1 98.31 78 PRO A N 1
ATOM 591 C CA . PRO A 1 78 ? -6.141 -5.613 -0.443 1 98.31 78 PRO A CA 1
ATOM 592 C C . PRO A 1 78 ? -5.27 -5.508 -1.693 1 98.31 78 PRO A C 1
ATOM 594 O O . PRO A 1 78 ? -5.711 -4.969 -2.713 1 98.31 78 PRO A O 1
ATOM 597 N N . TYR A 1 79 ? -4.02 -5.93 -1.501 1 98.81 79 TYR A N 1
ATOM 598 C CA . TYR A 1 79 ? -3 -5.953 -2.543 1 98.81 79 TYR A CA 1
ATOM 599 C C . TYR A 1 79 ? -2.408 -7.348 -2.699 1 98.81 79 TYR A C 1
ATOM 601 O O . TYR A 1 79 ? -1.882 -7.914 -1.739 1 98.81 79 TYR A O 1
ATOM 609 N N . VAL A 1 80 ? -2.633 -7.926 -3.889 1 98.88 80 VAL A N 1
ATOM 610 C CA . VAL A 1 80 ? -1.976 -9.195 -4.195 1 98.88 80 VAL A CA 1
ATOM 611 C C . VAL A 1 80 ? -0.47 -8.977 -4.328 1 98.88 80 VAL A C 1
ATOM 613 O O . VAL A 1 80 ? 0.018 -8.602 -5.398 1 98.88 80 VAL A O 1
ATOM 616 N N . GLU A 1 81 ? 0.235 -9.273 -3.293 1 98.69 81 GLU A N 1
ATOM 617 C CA . GLU A 1 81 ? 1.667 -8.992 -3.254 1 98.69 81 GLU A CA 1
ATOM 618 C C . GLU A 1 81 ? 2.463 -10.094 -3.957 1 98.69 81 GLU A C 1
ATOM 620 O O . GLU A 1 81 ? 3.527 -9.828 -4.523 1 98.69 81 GLU A O 1
ATOM 625 N N . LEU A 1 82 ? 1.958 -11.32 -3.904 1 98.69 82 LEU A N 1
ATOM 626 C CA . LEU A 1 82 ? 2.553 -12.461 -4.594 1 98.69 82 LEU A CA 1
ATOM 627 C C . LEU A 1 82 ? 1.487 -13.484 -4.973 1 98.69 82 LEU A C 1
ATOM 629 O O . LEU A 1 82 ? 0.645 -13.836 -4.145 1 98.69 82 LEU A O 1
ATOM 633 N N . PHE A 1 83 ? 1.455 -13.867 -6.191 1 98.88 83 PHE A N 1
ATOM 634 C CA . PHE A 1 83 ? 0.601 -14.953 -6.664 1 98.88 83 PHE A CA 1
ATOM 635 C C . PHE A 1 83 ? 1.334 -15.812 -7.688 1 98.88 83 PHE A C 1
ATOM 637 O O . PHE A 1 83 ? 1.901 -15.297 -8.648 1 98.88 83 PHE A O 1
ATOM 644 N N . ALA A 1 84 ? 1.325 -17.047 -7.406 1 98.69 84 ALA A N 1
ATOM 645 C CA . ALA A 1 84 ? 1.979 -17.969 -8.32 1 98.69 84 ALA A CA 1
ATOM 646 C C . ALA A 1 84 ? 1.29 -19.344 -8.312 1 98.69 84 ALA A C 1
ATOM 648 O O . ALA A 1 84 ? 0.881 -19.828 -7.25 1 98.69 84 ALA A O 1
ATOM 649 N N . ILE A 1 85 ? 1.092 -19.906 -9.438 1 98.62 85 ILE A N 1
ATOM 650 C CA . ILE A 1 85 ? 0.832 -21.328 -9.609 1 98.62 85 ILE A CA 1
ATOM 651 C C . ILE A 1 85 ? 2.076 -22.016 -10.164 1 98.62 85 ILE A C 1
ATOM 653 O O . ILE A 1 85 ? 2.693 -21.516 -11.117 1 98.62 85 ILE A O 1
ATOM 657 N N . LEU A 1 86 ? 2.48 -23.094 -9.539 1 98.38 86 LEU A N 1
ATOM 658 C CA . LEU A 1 86 ? 3.707 -23.781 -9.93 1 98.38 86 LEU A CA 1
ATOM 659 C C . LEU A 1 86 ? 3.564 -24.406 -11.305 1 98.38 86 LEU A C 1
ATOM 661 O O . LEU A 1 86 ? 2.465 -24.812 -11.703 1 98.38 86 LEU A O 1
ATOM 665 N N . PRO A 1 87 ? 4.664 -24.562 -12.008 1 97.19 87 PRO A N 1
ATOM 666 C CA . PRO A 1 87 ? 4.637 -24.953 -13.414 1 97.19 87 PRO A CA 1
ATOM 667 C C . PRO A 1 87 ? 3.875 -26.25 -13.648 1 97.19 87 PRO A C 1
ATOM 669 O O . PRO A 1 87 ? 3.072 -26.344 -14.578 1 97.19 87 PRO A O 1
ATOM 672 N N . ALA A 1 88 ? 3.998 -27.188 -12.805 1 96.31 88 ALA A N 1
ATOM 673 C CA . ALA A 1 88 ? 3.383 -28.5 -12.969 1 96.31 88 ALA A CA 1
ATOM 674 C C . ALA A 1 88 ? 1.863 -28.406 -12.859 1 96.31 88 ALA A C 1
ATOM 676 O O . ALA A 1 88 ? 1.151 -29.344 -13.242 1 96.31 88 ALA A O 1
ATOM 677 N N . PHE A 1 89 ? 1.385 -27.344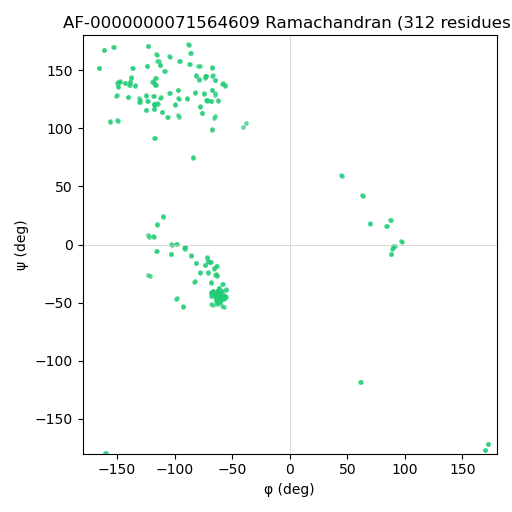 -12.367 1 97.38 89 PHE A N 1
ATOM 678 C CA . PHE A 1 89 ? -0.041 -27.234 -12.078 1 97.38 89 PHE A CA 1
ATOM 679 C C . PHE A 1 89 ? -0.676 -26.109 -12.898 1 97.38 89 PHE A C 1
ATOM 681 O O . PHE A 1 89 ? -1.831 -25.75 -12.664 1 97.38 89 PHE A O 1
ATOM 688 N N . GLN A 1 90 ? 0.037 -25.531 -13.805 1 96.62 90 GLN A N 1
ATOM 689 C CA . GLN A 1 90 ? -0.466 -24.438 -14.633 1 96.62 90 GLN A CA 1
ATOM 690 C C . GLN A 1 90 ? -1.335 -24.969 -15.773 1 96.62 90 GLN A C 1
ATOM 692 O O . GLN A 1 90 ? -1.229 -26.125 -16.156 1 96.62 90 GLN A O 1
ATOM 697 N N . GLY A 1 91 ? -2.215 -24.109 -16.188 1 94.19 91 GLY A N 1
ATOM 698 C CA . GLY A 1 91 ? -3.021 -24.453 -17.344 1 94.19 91 GLY A CA 1
ATOM 699 C C . GLY A 1 91 ? -4.227 -25.312 -17 1 94.19 91 GLY A C 1
ATOM 700 O O . GLY A 1 91 ? -4.852 -25.891 -17.891 1 94.19 91 GLY A O 1
ATOM 701 N N . HIS A 1 92 ? -4.582 -25.359 -15.742 1 92.81 92 HIS A N 1
ATOM 702 C CA . HIS A 1 92 ? -5.68 -26.219 -15.32 1 92.81 92 HIS A CA 1
ATOM 703 C C . HIS A 1 92 ? -6.773 -25.422 -14.617 1 92.81 92 HIS A C 1
ATOM 705 O O . HIS A 1 92 ? -7.672 -25.984 -14 1 92.81 92 HIS A O 1
ATOM 711 N N . GLY A 1 93 ? -6.656 -24.156 -14.641 1 95.88 93 GLY A N 1
ATOM 712 C CA . GLY A 1 93 ? -7.723 -23.312 -14.117 1 95.88 93 GLY A CA 1
ATOM 713 C C . GLY A 1 93 ? -7.562 -23 -12.648 1 95.88 93 GLY A C 1
ATOM 714 O O . GLY A 1 93 ? -8.336 -22.219 -12.086 1 95.88 93 GLY A O 1
ATOM 715 N N . LEU A 1 94 ? -6.527 -23.516 -11.961 1 97.25 94 LEU A N 1
ATOM 716 C CA . LEU A 1 94 ? -6.309 -23.312 -10.539 1 97.25 94 LEU A CA 1
ATOM 717 C C . LEU A 1 94 ? -6.121 -21.828 -10.227 1 97.25 94 LEU A C 1
ATOM 719 O O . LEU A 1 94 ? -6.66 -21.328 -9.234 1 97.25 94 LEU A O 1
ATOM 723 N N . GLY A 1 95 ? -5.371 -21.156 -11.07 1 98.44 95 GLY A N 1
ATOM 724 C CA . GLY A 1 95 ? -5.137 -19.75 -10.859 1 98.44 95 GLY A CA 1
ATOM 725 C C . GLY A 1 95 ? -6.414 -18.922 -10.828 1 98.44 95 GLY A C 1
ATOM 726 O O . GLY A 1 95 ? -6.586 -18.062 -9.961 1 98.44 95 GLY A O 1
ATOM 727 N N . GLY A 1 96 ? -7.262 -19.234 -11.789 1 98.44 96 GLY A N 1
ATOM 728 C CA . GLY A 1 96 ? -8.539 -18.531 -11.836 1 98.44 96 GLY A CA 1
ATOM 729 C C . GLY A 1 96 ? -9.391 -18.766 -10.602 1 98.44 96 GLY A C 1
ATOM 730 O O . GLY A 1 96 ? -9.977 -17.828 -10.062 1 98.44 96 GLY A O 1
ATOM 731 N N . THR A 1 97 ? -9.445 -20 -10.188 1 98.31 97 THR A N 1
ATOM 732 C CA . THR A 1 97 ? -10.219 -20.375 -9 1 98.31 97 THR A CA 1
ATOM 733 C C . THR A 1 97 ? -9.734 -19.609 -7.777 1 98.31 97 THR A C 1
ATOM 735 O O . THR A 1 97 ? -10.539 -19.062 -7.016 1 98.31 97 THR A O 1
ATOM 738 N N . VAL A 1 98 ? -8.461 -19.531 -7.574 1 98.62 98 VAL A N 1
ATOM 739 C CA . VAL A 1 98 ? -7.855 -18.875 -6.422 1 98.62 98 VAL A CA 1
ATOM 740 C C . VAL A 1 98 ? -8.094 -17.375 -6.508 1 98.62 98 VAL A C 1
ATOM 742 O O . VAL A 1 98 ? -8.469 -16.734 -5.52 1 98.62 98 VAL A O 1
ATOM 745 N N . MET A 1 99 ? -7.906 -16.797 -7.695 1 98.56 99 MET A N 1
ATOM 746 C CA . MET A 1 99 ? -8.062 -15.352 -7.871 1 98.56 99 MET A CA 1
ATOM 747 C C . MET A 1 99 ? -9.508 -14.93 -7.668 1 98.56 99 MET A C 1
ATOM 749 O O . MET A 1 99 ? -9.781 -13.867 -7.098 1 98.56 99 MET A O 1
ATOM 753 N N . ASP A 1 100 ? -10.422 -15.719 -8.156 1 97.62 100 ASP A N 1
ATOM 754 C CA . ASP A 1 100 ? -11.836 -15.445 -7.938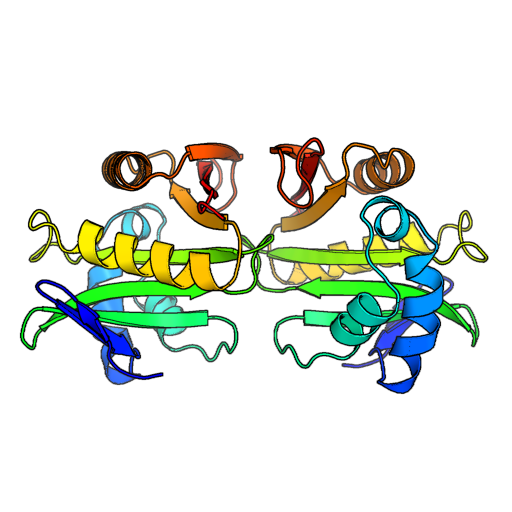 1 97.62 100 ASP A CA 1
ATOM 755 C C . ASP A 1 100 ? -12.172 -15.438 -6.449 1 97.62 100 ASP A C 1
ATOM 757 O O . ASP A 1 100 ? -12.938 -14.594 -5.98 1 97.62 100 ASP A O 1
ATOM 761 N N . TRP A 1 101 ? -11.664 -16.391 -5.73 1 98.25 101 TRP A N 1
ATOM 762 C CA . TRP A 1 101 ? -11.859 -16.406 -4.285 1 98.25 101 TRP A CA 1
ATOM 763 C C . TRP A 1 101 ? -11.297 -15.133 -3.652 1 98.25 101 TRP A C 1
ATOM 765 O O . TRP A 1 101 ? -11.938 -14.516 -2.799 1 98.25 101 TRP A O 1
ATOM 775 N N . ALA A 1 102 ? -10.031 -14.758 -4.055 1 98.38 102 ALA A N 1
ATOM 776 C CA . ALA A 1 102 ? -9.398 -13.555 -3.523 1 98.38 102 ALA A CA 1
ATOM 777 C C . ALA A 1 102 ? -10.273 -12.328 -3.76 1 98.38 102 ALA A C 1
ATOM 779 O O . ALA A 1 102 ? -10.461 -11.508 -2.857 1 98.38 102 ALA A O 1
ATOM 780 N N . ALA A 1 103 ? -10.805 -12.211 -4.93 1 98.38 103 ALA A N 1
ATOM 781 C CA . ALA A 1 103 ? -11.672 -11.078 -5.273 1 98.38 103 ALA A CA 1
ATOM 782 C C . ALA A 1 103 ? -12.945 -11.086 -4.438 1 98.38 103 ALA A C 1
ATOM 784 O O . ALA A 1 103 ? -13.359 -10.047 -3.922 1 98.38 103 ALA A O 1
ATOM 785 N N . LYS A 1 104 ? -13.547 -12.203 -4.332 1 97.25 104 LYS A N 1
ATOM 786 C CA . LYS A 1 104 ? -14.766 -12.328 -3.537 1 97.25 104 LYS A CA 1
ATOM 787 C C . LYS A 1 104 ? -14.516 -11.969 -2.074 1 97.25 104 LYS A C 1
ATOM 789 O O . LYS A 1 104 ? -15.289 -11.242 -1.461 1 97.25 104 LYS A O 1
ATOM 794 N N . SER A 1 105 ? -13.453 -12.539 -1.544 1 96.69 105 SER A N 1
ATOM 795 C CA . SER A 1 105 ? -13.078 -12.25 -0.163 1 96.69 105 SER A CA 1
ATOM 796 C C . SER A 1 105 ? -12.797 -10.766 0.039 1 96.69 105 SER A C 1
ATOM 798 O O . SER A 1 105 ? -13.211 -10.18 1.041 1 96.69 105 SER A O 1
ATOM 800 N N . ALA A 1 106 ? -12.07 -10.156 -0.884 1 97.56 106 ALA A N 1
ATOM 801 C CA . ALA A 1 106 ? -11.766 -8.734 -0.828 1 97.56 106 ALA A CA 1
ATOM 802 C C . ALA A 1 106 ? -13.039 -7.895 -0.884 1 97.56 106 ALA A C 1
ATOM 804 O O . ALA A 1 106 ? -13.156 -6.883 -0.19 1 97.56 106 ALA A O 1
ATOM 805 N N . ALA A 1 107 ? -13.992 -8.312 -1.649 1 97.19 107 ALA A N 1
ATOM 806 C CA . ALA A 1 107 ? -15.227 -7.562 -1.877 1 97.19 107 ALA A CA 1
ATOM 807 C C . ALA A 1 107 ? -16.031 -7.441 -0.59 1 97.19 107 ALA A C 1
ATOM 809 O O . ALA A 1 107 ? -16.828 -6.504 -0.433 1 97.19 107 ALA A O 1
ATOM 810 N N . GLU A 1 108 ? -15.828 -8.383 0.289 1 94.75 108 GLU A N 1
ATOM 811 C CA . GLU A 1 108 ? -16.531 -8.352 1.572 1 94.75 108 GLU A CA 1
ATOM 812 C C . GLU A 1 108 ? -16 -7.223 2.455 1 94.75 108 GLU A C 1
ATOM 814 O O . GLU A 1 108 ? -16.672 -6.805 3.4 1 94.75 108 GLU A O 1
ATOM 819 N N . LEU A 1 109 ? -14.883 -6.699 2.076 1 91.44 109 LEU A N 1
ATOM 820 C CA . LEU A 1 109 ? -14.219 -5.789 3.004 1 91.44 109 LEU A CA 1
ATOM 821 C C . LEU A 1 109 ? -13.984 -4.426 2.359 1 91.44 109 LEU A C 1
ATOM 823 O O . LEU A 1 109 ? -13.875 -3.416 3.057 1 91.44 109 LEU A O 1
ATOM 827 N N . ALA A 1 110 ? -13.883 -4.34 1.082 1 95.19 110 ALA A N 1
ATOM 828 C CA . ALA A 1 110 ? -13.438 -3.113 0.427 1 95.19 110 ALA A CA 1
ATOM 829 C C . ALA A 1 110 ? -13.836 -3.1 -1.045 1 95.19 110 ALA A C 1
ATOM 831 O O . ALA A 1 110 ? -14.133 -4.145 -1.624 1 95.19 110 ALA A O 1
ATOM 832 N N . PRO A 1 111 ? -13.727 -1.964 -1.687 1 96.75 111 PRO A N 1
ATOM 833 C CA . PRO A 1 111 ? -14.242 -1.844 -3.053 1 96.75 111 PRO A CA 1
ATOM 834 C C . PRO A 1 111 ? -13.188 -2.174 -4.109 1 96.75 111 PRO A C 1
ATOM 836 O O . PRO A 1 111 ? -13.477 -2.133 -5.309 1 96.75 111 PRO A O 1
ATOM 839 N N . ASN A 1 112 ? -11.961 -2.479 -3.703 1 98.31 112 ASN A N 1
ATOM 840 C CA . ASN A 1 112 ? -10.906 -2.672 -4.684 1 98.31 112 ASN A CA 1
ATOM 841 C C . ASN A 1 112 ? -10.047 -3.889 -4.348 1 98.31 112 ASN A C 1
ATOM 843 O O . ASN A 1 112 ? -9.922 -4.266 -3.182 1 98.31 112 ASN A O 1
ATOM 847 N N . LEU A 1 113 ? -9.5 -4.488 -5.309 1 98.75 113 LEU A N 1
ATOM 848 C CA . LEU A 1 113 ? -8.375 -5.418 -5.238 1 98.75 113 LEU A CA 1
ATOM 849 C C . LEU A 1 113 ? -7.238 -4.969 -6.148 1 98.75 113 LEU A C 1
ATOM 851 O O . LEU A 1 113 ? -7.461 -4.648 -7.316 1 98.75 113 LEU A O 1
ATOM 855 N N . TRP A 1 114 ? -6.016 -4.883 -5.574 1 98.88 114 TRP A N 1
ATOM 856 C CA . TRP A 1 114 ? -4.875 -4.332 -6.305 1 98.88 114 TRP A CA 1
ATOM 857 C C . TRP A 1 114 ? -3.836 -5.414 -6.582 1 98.88 114 TRP A C 1
ATOM 859 O O . TRP A 1 114 ? -3.758 -6.41 -5.863 1 98.88 114 TRP A O 1
ATOM 869 N N . ALA A 1 115 ? -3.066 -5.25 -7.594 1 98.88 115 ALA A N 1
ATOM 870 C CA . ALA A 1 115 ? -1.903 -6.07 -7.926 1 98.88 115 ALA A CA 1
ATOM 871 C C . ALA A 1 115 ? -0.877 -5.266 -8.719 1 98.88 115 ALA A C 1
ATOM 873 O O . ALA A 1 115 ? -1.132 -4.121 -9.094 1 98.88 115 ALA A O 1
ATOM 874 N N . CYS A 1 116 ? 0.217 -5.809 -8.875 1 98.62 116 CYS A N 1
ATOM 875 C CA . CYS A 1 116 ? 1.297 -5.27 -9.688 1 98.62 116 CYS A CA 1
ATOM 876 C C . CYS A 1 116 ? 1.978 -6.375 -10.492 1 98.62 116 CYS A C 1
ATOM 878 O O . CYS A 1 116 ? 2.203 -7.473 -9.977 1 98.62 116 CYS A O 1
ATOM 880 N N . VAL A 1 117 ? 2.252 -6.074 -11.727 1 98.56 117 VAL A N 1
ATOM 881 C CA . VAL A 1 117 ? 2.848 -7.082 -12.594 1 98.56 117 VAL A CA 1
ATOM 882 C C . VAL A 1 117 ? 3.943 -6.445 -13.445 1 98.56 117 VAL A C 1
ATOM 884 O O . VAL A 1 117 ? 3.822 -5.289 -13.859 1 98.56 117 VAL A O 1
ATOM 887 N N . SER A 1 118 ? 4.996 -7.168 -13.695 1 98.44 118 SER A N 1
ATOM 888 C CA . SER A 1 118 ? 6.035 -6.668 -14.586 1 98.44 118 SER A CA 1
ATOM 889 C C . SER A 1 118 ? 5.516 -6.512 -16.016 1 98.44 118 SER A C 1
ATOM 891 O O . SER A 1 118 ? 4.777 -7.363 -16.5 1 98.44 118 SER A O 1
ATOM 893 N N . ASP A 1 119 ? 5.949 -5.445 -16.672 1 97.69 119 ASP A N 1
ATOM 894 C CA . ASP A 1 119 ? 5.453 -5.156 -18 1 97.69 119 ASP A CA 1
ATOM 895 C C . ASP A 1 119 ? 5.832 -6.266 -18.984 1 97.69 119 ASP A C 1
ATOM 897 O O . ASP A 1 119 ? 5.121 -6.512 -19.953 1 97.69 119 ASP A O 1
ATOM 901 N N . PHE A 1 120 ? 6.945 -6.996 -18.719 1 97.88 120 PHE A N 1
ATOM 902 C CA . PHE A 1 120 ? 7.422 -8.039 -19.625 1 97.88 120 PHE A CA 1
ATOM 903 C C . PHE A 1 120 ? 6.641 -9.336 -19.406 1 97.88 120 PHE A C 1
ATOM 905 O O . PHE A 1 120 ? 6.742 -10.266 -20.219 1 97.88 120 PHE A O 1
ATOM 912 N N . ASN A 1 121 ? 5.949 -9.484 -18.359 1 97.94 121 ASN A N 1
ATOM 913 C CA . ASN A 1 121 ? 5.277 -10.727 -18 1 97.94 121 ASN A CA 1
ATOM 914 C C . ASN A 1 121 ? 3.916 -10.852 -18.688 1 97.94 121 ASN A C 1
ATOM 916 O O . ASN A 1 121 ? 2.879 -10.781 -18.016 1 97.94 121 ASN A O 1
ATOM 920 N N . ALA A 1 122 ? 3.92 -11.141 -19.922 1 97.75 122 ALA A N 1
ATOM 921 C CA . ALA A 1 122 ? 2.732 -11.125 -20.781 1 97.75 122 ALA A CA 1
ATOM 922 C C . ALA A 1 122 ? 1.699 -12.141 -20.297 1 97.75 122 ALA A C 1
ATOM 924 O O . ALA A 1 122 ? 0.508 -11.828 -20.203 1 97.75 122 ALA A O 1
ATOM 925 N N . PRO A 1 123 ? 2.15 -13.336 -19.938 1 96.88 123 PRO A N 1
ATOM 926 C CA . PRO A 1 123 ? 1.151 -14.297 -19.469 1 96.88 123 PRO A CA 1
ATOM 927 C C . PRO A 1 123 ? 0.427 -13.82 -18.203 1 96.88 123 PRO A C 1
ATOM 929 O O . PRO A 1 123 ? -0.792 -13.977 -18.094 1 96.88 123 PRO A O 1
ATOM 932 N N . ALA A 1 124 ? 1.148 -13.258 -17.281 1 98.12 124 ALA A N 1
ATOM 933 C CA . ALA A 1 124 ? 0.523 -12.75 -16.062 1 98.12 124 ALA A CA 1
ATOM 934 C C . ALA A 1 124 ? -0.418 -11.594 -16.375 1 98.12 124 ALA A C 1
ATOM 936 O O . ALA A 1 124 ? -1.516 -11.508 -15.812 1 98.12 124 ALA A O 1
ATOM 937 N N . ARG A 1 125 ? 0.002 -10.695 -17.219 1 98.56 125 ARG A N 1
ATOM 938 C CA . ARG A 1 125 ? -0.845 -9.57 -17.609 1 98.56 125 ARG A CA 1
ATOM 939 C C . ARG A 1 125 ? -2.162 -10.062 -18.203 1 98.56 125 ARG A C 1
ATOM 941 O O . ARG A 1 125 ? -3.23 -9.547 -17.875 1 98.56 125 ARG A O 1
ATOM 948 N N . ALA A 1 126 ? -2.088 -11.008 -19.094 1 98.31 126 ALA A N 1
ATOM 949 C CA . ALA A 1 126 ? -3.281 -11.594 -19.703 1 98.31 126 ALA A CA 1
ATOM 950 C C . ALA A 1 126 ? -4.172 -12.25 -18.656 1 98.31 126 ALA A C 1
ATOM 952 O O . ALA A 1 126 ? -5.398 -12.125 -18.703 1 98.31 126 ALA A O 1
ATOM 953 N N . PHE A 1 127 ? -3.549 -12.938 -17.75 1 98.5 127 PHE A N 1
ATOM 954 C CA . PHE A 1 127 ? -4.277 -13.578 -16.656 1 98.5 127 PHE A CA 1
ATOM 955 C C . PHE A 1 127 ? -5.082 -12.562 -15.867 1 98.5 127 PHE A C 1
ATOM 957 O O . PHE A 1 127 ? -6.281 -12.742 -15.648 1 98.5 127 PHE A O 1
ATOM 964 N N . TYR A 1 128 ? -4.438 -11.492 -15.391 1 98.75 128 TYR A N 1
ATOM 965 C CA . TYR A 1 128 ? -5.109 -10.484 -14.57 1 98.75 128 TYR A CA 1
ATOM 966 C C . TYR A 1 128 ? -6.219 -9.797 -15.359 1 98.75 128 TYR A C 1
ATOM 968 O O . TYR A 1 128 ? -7.293 -9.523 -14.82 1 98.75 128 TYR A O 1
ATOM 976 N N . ALA A 1 129 ? -5.938 -9.508 -16.625 1 98.56 129 ALA A N 1
ATOM 977 C CA . ALA A 1 129 ? -6.957 -8.898 -17.484 1 98.56 129 ALA A CA 1
ATOM 978 C C . ALA A 1 129 ? -8.203 -9.781 -17.547 1 98.56 129 ALA A C 1
ATOM 980 O O . ALA A 1 129 ? -9.328 -9.289 -17.422 1 98.56 129 ALA A O 1
ATOM 981 N N . ARG A 1 130 ? -8 -11.062 -17.719 1 98 130 ARG A N 1
ATOM 982 C CA . ARG A 1 130 ? -9.094 -12.016 -17.828 1 98 130 ARG A CA 1
ATOM 983 C C . ARG A 1 130 ? -9.875 -12.102 -16.516 1 98 130 ARG A C 1
ATOM 985 O O . ARG A 1 130 ? -11.031 -12.531 -16.5 1 98 130 ARG A O 1
ATOM 992 N N . HIS A 1 131 ? -9.227 -11.688 -15.484 1 98 131 HIS A N 1
ATOM 993 C CA . HIS A 1 131 ? -9.859 -11.836 -14.18 1 98 131 HIS A CA 1
ATOM 994 C C . HIS A 1 131 ? -10.266 -10.477 -13.609 1 98 131 HIS A C 1
ATOM 996 O O . HIS A 1 131 ? -10.297 -10.289 -12.391 1 98 131 HIS A O 1
ATOM 1002 N N . GLY A 1 132 ? -10.469 -9.484 -14.43 1 97.81 132 GLY A N 1
ATOM 1003 C CA . GLY A 1 132 ? -11.195 -8.281 -14.078 1 97.81 132 GLY A CA 1
ATOM 1004 C C . GLY A 1 132 ? -10.289 -7.133 -13.672 1 97.81 132 GLY A C 1
ATOM 1005 O O . GLY A 1 132 ? -10.766 -6.059 -13.297 1 97.81 132 GLY A O 1
ATOM 1006 N N . PHE A 1 133 ? -9 -7.352 -13.734 1 98.75 133 PHE A N 1
ATOM 1007 C CA . PHE A 1 133 ? -8.086 -6.258 -13.43 1 98.75 133 PHE A CA 1
ATOM 1008 C C . PHE A 1 133 ? -7.914 -5.344 -14.641 1 98.75 133 PHE A C 1
ATOM 1010 O O . PHE A 1 133 ? -7.906 -5.812 -15.781 1 98.75 133 PHE A O 1
ATOM 1017 N N . VAL A 1 134 ? -7.758 -4.078 -14.344 1 98.5 134 VAL A N 1
ATOM 1018 C CA . VAL A 1 134 ? -7.453 -3.08 -15.359 1 98.5 134 VAL A CA 1
ATOM 1019 C C . VAL A 1 134 ? -6.094 -2.449 -15.078 1 98.5 134 VAL A C 1
ATOM 1021 O O . VAL A 1 134 ? -5.762 -2.16 -13.93 1 98.5 134 VAL A O 1
ATOM 1024 N N . GLU A 1 135 ? -5.324 -2.264 -16.141 1 98.5 135 GLU A N 1
ATOM 1025 C CA . GLU A 1 135 ? -4.051 -1.565 -15.984 1 98.5 135 GLU A CA 1
ATOM 1026 C C . GLU A 1 135 ? -4.266 -0.092 -15.648 1 98.5 135 GLU A C 1
ATOM 1028 O O . GLU A 1 135 ? -4.934 0.627 -16.391 1 98.5 135 GLU A O 1
ATOM 1033 N N . VAL A 1 136 ? -3.705 0.308 -14.57 1 98.56 136 VAL A N 1
ATOM 1034 C CA . VAL A 1 136 ? -3.883 1.669 -14.07 1 98.56 136 VAL A CA 1
ATOM 1035 C C . VAL A 1 136 ? -2.76 2.561 -14.594 1 98.56 136 VAL A C 1
ATOM 1037 O O . VAL A 1 136 ? -3.018 3.633 -15.148 1 98.56 136 VAL A O 1
ATOM 1040 N N . THR A 1 137 ? -1.578 2.168 -14.391 1 98.5 137 THR A N 1
ATOM 1041 C CA . THR A 1 137 ? -0.419 2.955 -14.797 1 98.5 137 THR A CA 1
ATOM 1042 C C . THR A 1 137 ? 0.849 2.107 -14.758 1 98.5 137 THR A C 1
ATOM 1044 O O . THR A 1 137 ? 0.944 1.157 -13.977 1 98.5 137 THR A O 1
ATOM 1047 N N . GLY A 1 138 ? 1.789 2.504 -15.633 1 98.5 138 GLY A N 1
ATOM 1048 C CA . GLY A 1 138 ? 3.143 1.99 -15.5 1 98.5 138 GLY A CA 1
ATOM 1049 C C . GLY A 1 138 ? 3.945 2.684 -14.414 1 98.5 138 GLY A C 1
ATOM 1050 O O . GLY A 1 138 ? 3.818 3.895 -14.2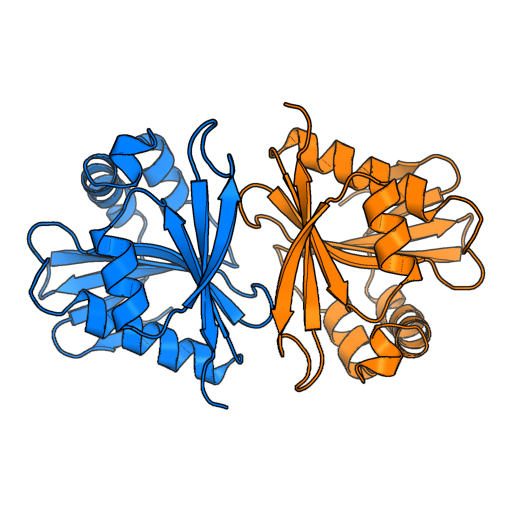19 1 98.5 138 GLY A O 1
ATOM 105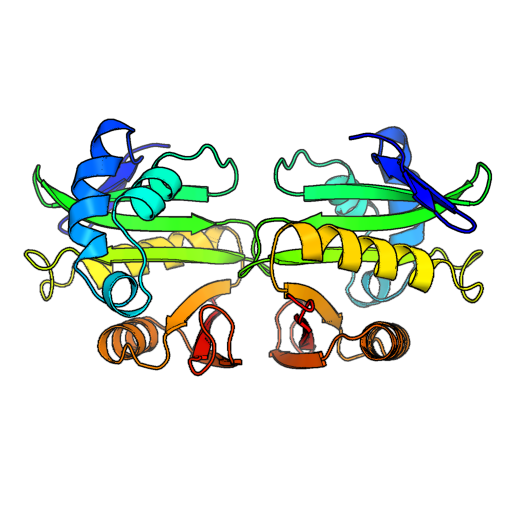1 N N . LEU A 1 139 ? 4.73 1.927 -13.727 1 98.5 139 LEU A N 1
ATOM 1052 C CA . LEU A 1 139 ? 5.641 2.426 -12.703 1 98.5 139 LEU A CA 1
ATOM 1053 C C . LEU A 1 139 ? 7.09 2.145 -13.086 1 98.5 139 LEU A C 1
ATOM 1055 O O . LEU A 1 139 ? 7.641 1.101 -12.727 1 98.5 139 LEU A O 1
ATOM 1059 N N . ASP A 1 140 ? 7.672 3.121 -13.758 1 97.12 140 ASP A N 1
ATOM 1060 C CA . ASP A 1 140 ? 9.016 2.949 -14.297 1 97.12 140 ASP A CA 1
ATOM 1061 C C . ASP A 1 140 ? 10.055 2.842 -13.18 1 97.12 140 ASP A C 1
ATOM 1063 O O . ASP A 1 140 ? 10.031 3.625 -12.227 1 97.12 140 ASP A O 1
ATOM 1067 N N . GLY A 1 141 ? 10.922 1.843 -13.305 1 96.19 141 GLY A N 1
ATOM 1068 C CA . GLY A 1 141 ? 12.047 1.697 -12.398 1 96.19 141 GLY 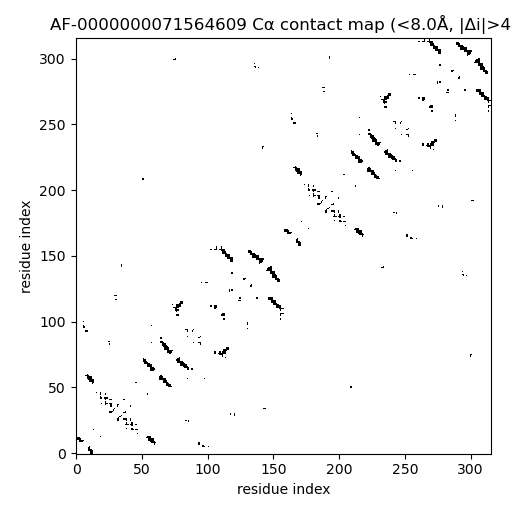A CA 1
ATOM 1069 C C . GLY A 1 141 ? 11.641 1.303 -10.992 1 96.19 141 GLY A C 1
ATOM 1070 O O . GLY A 1 141 ? 12.375 1.546 -10.031 1 96.19 141 GLY A O 1
ATOM 1071 N N . LEU A 1 142 ? 10.438 0.787 -10.789 1 97.19 142 LEU A N 1
ATOM 1072 C CA . LEU A 1 142 ? 9.953 0.462 -9.453 1 97.19 142 LEU A CA 1
ATOM 1073 C C . LEU A 1 142 ? 10.82 -0.614 -8.805 1 97.19 142 LEU A C 1
ATOM 1075 O O . LEU A 1 142 ? 11.281 -0.45 -7.676 1 97.19 142 LEU A O 1
ATOM 1079 N N . VAL A 1 143 ? 11.055 -1.715 -9.539 1 96.38 143 VAL A N 1
ATOM 1080 C CA . VAL A 1 143 ? 11.812 -2.842 -9.016 1 96.38 143 VAL A CA 1
ATOM 1081 C C . VAL A 1 143 ? 13.258 -2.756 -9.508 1 96.38 143 VAL A C 1
ATOM 1083 O O . VAL A 1 143 ? 14.195 -2.93 -8.719 1 96.38 143 VAL A O 1
ATOM 1086 N N . GLN A 1 144 ? 13.414 -2.51 -10.781 1 93.62 144 GLN A N 1
ATOM 1087 C CA . GLN A 1 144 ? 14.719 -2.477 -11.438 1 93.62 144 GLN A CA 1
ATOM 1088 C C . GLN A 1 144 ? 14.773 -1.386 -12.5 1 93.62 144 GLN A C 1
ATOM 1090 O O . GLN A 1 144 ? 13.828 -1.21 -13.266 1 93.62 144 GLN A O 1
ATOM 1095 N N . ALA A 1 145 ? 15.969 -0.713 -12.492 1 93.25 145 ALA A N 1
ATOM 1096 C CA . ALA A 1 145 ? 16.156 0.312 -13.516 1 93.25 145 ALA A CA 1
ATOM 1097 C C . ALA A 1 145 ? 15.977 -0.27 -14.914 1 93.25 145 ALA A C 1
ATOM 1099 O O . ALA A 1 145 ? 16.453 -1.37 -15.195 1 93.25 145 ALA A O 1
ATOM 1100 N N . GLY A 1 146 ? 15.266 0.485 -15.75 1 94.75 146 GLY A N 1
ATOM 1101 C CA . GLY A 1 146 ? 15.078 0.055 -17.125 1 94.75 146 GLY A CA 1
ATOM 1102 C C . GLY A 1 146 ? 13.875 -0.845 -17.312 1 94.75 146 GLY A C 1
ATOM 1103 O O . GLY A 1 146 ? 13.523 -1.194 -18.438 1 94.75 146 GLY A O 1
ATOM 1104 N N . MET A 1 147 ? 13.289 -1.228 -16.25 1 96.25 147 MET A N 1
ATOM 1105 C CA . MET A 1 147 ? 12.07 -2.035 -16.297 1 96.25 147 MET A CA 1
ATOM 1106 C C . MET A 1 147 ? 10.891 -1.278 -15.703 1 96.25 147 MET A C 1
ATOM 1108 O O . MET A 1 147 ? 11.078 -0.219 -15.094 1 96.25 147 MET A O 1
ATOM 1112 N N . SER A 1 148 ? 9.734 -1.786 -16.016 1 97.94 148 SER A N 1
ATOM 1113 C CA . SER A 1 148 ? 8.531 -1.147 -15.5 1 97.94 148 SER A CA 1
ATOM 1114 C C . SER A 1 148 ? 7.551 -2.18 -14.945 1 97.94 148 SER A C 1
ATOM 1116 O O . SER A 1 148 ? 7.41 -3.27 -15.508 1 97.94 148 SER A O 1
ATOM 1118 N N . GLU A 1 149 ? 7.031 -1.831 -13.852 1 98.56 149 GLU A N 1
ATOM 1119 C CA . GLU A 1 149 ? 5.863 -2.559 -13.359 1 98.56 149 GLU A CA 1
ATOM 1120 C C . GLU A 1 149 ? 4.57 -1.848 -13.75 1 98.56 149 GLU A C 1
ATOM 1122 O O . GLU A 1 149 ? 4.57 -0.645 -14.016 1 98.56 149 GLU A O 1
ATOM 1127 N N . ILE A 1 150 ? 3.51 -2.584 -13.773 1 98.81 150 ILE A N 1
ATOM 1128 C CA . ILE A 1 150 ? 2.188 -2.035 -14.062 1 98.81 150 ILE A CA 1
ATOM 1129 C C . ILE A 1 150 ? 1.277 -2.227 -12.852 1 98.81 150 ILE A C 1
ATOM 1131 O O . ILE A 1 150 ? 1.093 -3.35 -12.375 1 98.81 150 ILE A O 1
ATOM 1135 N N . LEU A 1 151 ? 0.784 -1.168 -12.312 1 98.88 151 LEU A N 1
ATOM 1136 C CA . LEU A 1 151 ? -0.215 -1.227 -11.25 1 98.88 151 LEU A CA 1
ATOM 1137 C C . LEU A 1 151 ? -1.578 -1.62 -11.812 1 98.88 151 LEU A C 1
ATOM 1139 O O . LEU A 1 151 ? -2.021 -1.073 -12.82 1 98.88 151 LEU A O 1
ATOM 1143 N N . LEU A 1 152 ? -2.201 -2.594 -11.188 1 98.88 152 LEU A N 1
ATOM 1144 C CA . LEU A 1 152 ? -3.496 -3.111 -11.609 1 98.88 152 LEU A CA 1
ATOM 1145 C C . LEU A 1 152 ? -4.555 -2.885 -10.539 1 98.88 152 LEU A C 1
ATOM 1147 O O . LEU A 1 152 ? -4.266 -3.002 -9.344 1 98.88 152 LEU A O 1
ATOM 1151 N N . ARG A 1 153 ? -5.758 -2.596 -10.984 1 98.81 153 ARG A N 1
ATOM 1152 C CA . ARG A 1 153 ? -6.906 -2.42 -10.094 1 98.81 153 ARG A CA 1
ATOM 1153 C C . ARG A 1 153 ? -8.102 -3.234 -10.578 1 98.81 153 ARG A C 1
ATOM 1155 O O . ARG A 1 153 ? -8.414 -3.246 -11.766 1 98.81 153 ARG A O 1
ATOM 1162 N N . ARG A 1 154 ? -8.609 -4.008 -9.773 1 98.62 154 ARG A N 1
ATOM 1163 C CA . ARG A 1 154 ? -9.914 -4.617 -9.992 1 98.62 154 ARG A CA 1
ATOM 1164 C C . ARG A 1 154 ? -10.969 -3.992 -9.078 1 98.62 154 ARG A C 1
ATOM 1166 O O . ARG A 1 154 ? -10.914 -4.152 -7.859 1 98.62 154 ARG A O 1
ATOM 1173 N N . ARG A 1 155 ? -11.961 -3.168 -9.617 1 97.56 155 ARG A N 1
ATOM 1174 C CA . ARG A 1 155 ? -13.078 -2.627 -8.844 1 97.56 155 ARG A CA 1
ATOM 1175 C C . ARG A 1 155 ? -14.086 -3.715 -8.5 1 97.56 155 ARG A C 1
ATOM 1177 O O . ARG A 1 155 ? -14.539 -4.445 -9.383 1 97.56 155 ARG A O 1
ATOM 1184 N N . LEU A 1 156 ? -14.312 -3.82 -7.238 1 96.19 156 LEU A N 1
ATOM 1185 C CA . LEU A 1 156 ? -15.117 -4.934 -6.754 1 96.19 156 LEU A CA 1
ATOM 1186 C C . LEU A 1 156 ? -16.578 -4.516 -6.57 1 96.19 156 LEU A C 1
ATOM 1188 O O . LEU A 1 156 ? -16.859 -3.355 -6.262 1 96.19 156 LEU A O 1
ATOM 1192 N N . GLN A 1 157 ? -17.516 -4.918 -7.32 1 75.62 157 GLN A N 1
ATOM 1193 C CA . GLN A 1 157 ? -18.938 -4.566 -7.277 1 75.62 157 GLN A CA 1
ATOM 1194 C C . GLN A 1 157 ? -19.422 -4.434 -5.836 1 75.62 157 GLN A C 1
ATOM 1196 O O . GLN A 1 157 ? -19.047 -5.227 -4.973 1 75.62 157 GLN A O 1
ATOM 1201 N N . GLN A 1 158 ? -19.609 -3.084 -5.371 1 55.62 158 GLN A N 1
ATOM 1202 C CA . GLN A 1 158 ? -20.453 -2.965 -4.18 1 55.62 158 GLN A CA 1
ATOM 1203 C C . GLN A 1 158 ? -21.922 -3.041 -4.539 1 55.62 158 GLN A C 1
ATOM 1205 O O . GLN A 1 158 ? -22.312 -2.721 -5.664 1 55.62 158 GLN A O 1
ATOM 1210 N N . MET B 1 1 ? 8.406 3.412 19.641 1 80.19 1 MET B N 1
ATOM 1211 C CA . MET B 1 1 ? 8.805 4.578 18.859 1 80.19 1 MET B CA 1
ATOM 1212 C C . MET B 1 1 ? 9.227 5.73 19.766 1 80.19 1 MET B C 1
ATOM 1214 O O . MET B 1 1 ? 8.688 5.887 20.859 1 80.19 1 MET B O 1
ATOM 1218 N N . THR B 1 2 ? 10.305 6.48 19.344 1 90.5 2 THR B N 1
ATOM 1219 C CA . THR B 1 2 ? 10.805 7.562 20.188 1 90.5 2 THR B CA 1
ATOM 1220 C C . THR B 1 2 ? 10.617 8.914 19.5 1 90.5 2 THR B C 1
ATOM 1222 O O . THR B 1 2 ? 10.43 8.977 18.281 1 90.5 2 THR B O 1
ATOM 1225 N N . ALA B 1 3 ? 10.602 9.953 20.359 1 96.06 3 ALA B N 1
ATOM 1226 C CA . ALA B 1 3 ? 10.422 11.305 19.844 1 96.06 3 ALA B CA 1
ATOM 1227 C C . ALA B 1 3 ? 11.625 11.727 19 1 96.06 3 ALA B C 1
ATOM 1229 O O . ALA B 1 3 ? 12.766 11.359 19.297 1 96.06 3 ALA B O 1
ATOM 1230 N N . ILE B 1 4 ? 11.383 12.484 18 1 97.44 4 ILE B N 1
ATOM 1231 C CA . ILE B 1 4 ? 12.391 12.977 17.062 1 97.44 4 ILE B CA 1
ATOM 1232 C C . ILE B 1 4 ? 12.344 14.5 17.016 1 97.44 4 ILE B C 1
ATOM 1234 O O . ILE B 1 4 ? 11.297 15.094 16.75 1 97.44 4 ILE B O 1
ATOM 1238 N N . ALA B 1 5 ? 13.453 15.102 17.297 1 97.75 5 ALA B N 1
ATOM 1239 C CA . ALA B 1 5 ? 13.539 16.562 17.203 1 97.75 5 ALA B CA 1
ATOM 1240 C C . ALA B 1 5 ? 13.789 17.016 15.773 1 97.75 5 ALA B C 1
ATOM 1242 O O . ALA B 1 5 ? 14.648 16.453 15.078 1 97.75 5 ALA B O 1
ATOM 1243 N N . LEU B 1 6 ? 13.039 17.922 15.32 1 97.94 6 LEU B N 1
ATOM 1244 C CA . LEU B 1 6 ? 13.219 18.562 14.023 1 97.94 6 LEU B CA 1
ATOM 1245 C C . LEU B 1 6 ? 13.359 20.078 14.172 1 97.94 6 LEU B C 1
ATOM 1247 O O . LEU B 1 6 ? 13.258 20.609 15.281 1 97.94 6 LEU B O 1
ATOM 1251 N N . ASP B 1 7 ? 13.711 20.656 13.07 1 95.5 7 ASP B N 1
ATOM 1252 C CA . ASP B 1 7 ? 13.805 22.125 13.117 1 95.5 7 ASP B CA 1
ATOM 1253 C C . ASP B 1 7 ? 12.43 22.75 13.359 1 95.5 7 ASP B C 1
ATOM 1255 O O . ASP B 1 7 ? 11.539 22.641 12.516 1 95.5 7 ASP B O 1
ATOM 1259 N N . GLY B 1 8 ? 12.18 23.328 14.508 1 95.12 8 GLY B N 1
ATOM 1260 C CA . GLY B 1 8 ? 10.961 24.078 14.805 1 95.12 8 GLY B CA 1
ATOM 1261 C C . GLY B 1 8 ? 9.852 23.203 15.359 1 95.12 8 GLY B C 1
ATOM 1262 O O . GLY B 1 8 ? 8.773 23.703 15.68 1 95.12 8 GLY B O 1
ATOM 1263 N N . CYS B 1 9 ? 10.086 21.891 15.438 1 97.38 9 CYS B N 1
ATOM 1264 C CA . CYS B 1 9 ? 9.039 21.016 15.969 1 97.38 9 CYS B CA 1
ATOM 1265 C C . CYS B 1 9 ? 9.617 19.688 16.422 1 97.38 9 CYS B C 1
ATOM 1267 O O . CYS B 1 9 ? 10.836 19.5 16.422 1 97.38 9 CYS B O 1
ATOM 1269 N N . ARG B 1 10 ? 8.734 18.906 16.875 1 97.69 10 ARG B N 1
ATOM 1270 C CA . ARG B 1 10 ? 9.078 17.562 17.328 1 97.69 10 ARG B CA 1
ATOM 1271 C C . ARG B 1 10 ? 8.039 16.547 16.875 1 97.69 10 ARG B C 1
ATOM 1273 O O . ARG B 1 10 ? 6.844 16.844 16.859 1 97.69 10 ARG B O 1
ATOM 1280 N N . LEU B 1 11 ? 8.555 15.352 16.453 1 98.5 11 LEU B N 1
ATOM 1281 C CA . LEU B 1 11 ? 7.664 14.234 16.188 1 98.5 11 LEU B CA 1
ATOM 1282 C C . LEU B 1 11 ? 7.633 13.266 17.359 1 98.5 11 LEU B C 1
ATOM 1284 O O . LEU B 1 11 ? 8.68 12.758 17.781 1 98.5 11 LEU B O 1
ATOM 1288 N N . ARG B 1 12 ? 6.551 13.047 17.906 1 98.12 12 ARG B N 1
ATOM 1289 C CA . ARG B 1 12 ? 6.426 12.047 18.953 1 98.12 12 ARG B CA 1
ATOM 1290 C C . ARG B 1 12 ? 5.355 11.016 18.609 1 98.12 12 ARG B C 1
ATOM 1292 O O . ARG B 1 12 ? 4.398 11.328 17.891 1 98.12 12 ARG B O 1
ATOM 1299 N N . PRO B 1 13 ? 5.465 9.812 19.141 1 97.88 13 PRO B N 1
ATOM 1300 C CA . PRO B 1 13 ? 4.422 8.82 18.875 1 97.88 13 PRO B CA 1
ATOM 1301 C C . PRO B 1 13 ? 3.037 9.281 19.328 1 97.88 13 PRO B C 1
ATOM 1303 O O . PRO B 1 13 ? 2.908 9.922 20.375 1 97.88 13 PRO B O 1
ATOM 1306 N N . LEU B 1 14 ? 2.076 9 18.5 1 98.25 14 LEU B N 1
ATOM 1307 C CA . LEU B 1 14 ? 0.697 9.297 18.875 1 98.25 14 LEU B CA 1
ATOM 1308 C C . LEU B 1 14 ? 0.254 8.453 20.062 1 98.25 14 LEU B C 1
ATOM 1310 O O . LEU B 1 14 ? 0.497 7.246 20.094 1 98.25 14 LEU B O 1
ATOM 1314 N N . GLU B 1 15 ? -0.281 9.039 21.016 1 96.81 15 GLU B N 1
ATOM 1315 C CA . GLU B 1 15 ? -0.855 8.367 22.188 1 96.81 15 GLU B CA 1
ATOM 1316 C C . GLU B 1 15 ? -2.379 8.367 22.125 1 96.81 15 GLU B C 1
ATOM 1318 O O . GLU B 1 15 ? -2.979 9.188 21.422 1 96.81 15 GLU B O 1
ATOM 1323 N N . SER B 1 16 ? -2.977 7.504 22.891 1 96.94 16 SER B N 1
ATOM 1324 C CA . SER B 1 16 ? -4.422 7.324 22.844 1 96.94 16 SER B CA 1
ATOM 1325 C C . SER B 1 16 ? -5.152 8.625 23.156 1 96.94 16 SER B C 1
ATOM 1327 O O . SER B 1 16 ? -6.191 8.922 22.562 1 96.94 16 SER B O 1
ATOM 1329 N N . GLU B 1 17 ? -4.621 9.438 24 1 96.94 17 GLU B N 1
ATOM 1330 C CA . GLU B 1 17 ? -5.27 10.672 24.438 1 96.94 17 GLU B CA 1
ATOM 1331 C C . GLU B 1 17 ? -5.242 11.734 23.344 1 96.94 17 GLU B C 1
ATOM 1333 O O . GLU B 1 17 ? -6 12.703 23.391 1 96.94 17 GLU B O 1
ATOM 1338 N N . ASP B 1 18 ? -4.379 11.555 22.375 1 98 18 ASP B N 1
ATOM 1339 C CA . ASP B 1 18 ? -4.254 12.516 21.281 1 98 18 ASP B CA 1
ATOM 1340 C C . ASP B 1 18 ? -5.387 12.352 20.266 1 98 18 ASP B C 1
ATOM 1342 O O . ASP B 1 18 ? -5.684 13.266 19.5 1 98 18 ASP B O 1
ATOM 1346 N N . ALA B 1 19 ? -5.961 11.148 20.234 1 98.44 19 ALA B N 1
ATOM 1347 C CA . ALA B 1 19 ? -6.766 10.727 19.094 1 98.44 19 ALA B CA 1
ATOM 1348 C C . ALA B 1 19 ? -8.008 11.594 18.953 1 98.44 19 ALA B C 1
ATOM 1350 O O . ALA B 1 19 ? -8.266 12.141 17.875 1 98.44 19 ALA B O 1
ATOM 1351 N N . ARG B 1 20 ? -8.734 11.789 20 1 98.06 20 ARG B N 1
ATOM 1352 C CA . ARG B 1 20 ? -10.031 12.453 19.922 1 98.06 20 ARG B CA 1
ATOM 1353 C C . ARG B 1 20 ? -9.867 13.922 19.531 1 98.06 20 ARG B C 1
ATOM 1355 O O . ARG B 1 20 ? -10.484 14.383 18.562 1 98.06 20 ARG B O 1
ATOM 1362 N N . PRO B 1 21 ? -8.992 14.656 20.266 1 98.06 21 PRO B N 1
ATOM 1363 C CA . PRO B 1 21 ? -8.875 16.062 19.891 1 98.06 21 PRO B CA 1
ATOM 1364 C C . PRO B 1 21 ? -8.352 16.25 18.469 1 98.06 21 PRO B C 1
ATOM 1366 O O . PRO B 1 21 ? -8.789 17.156 17.766 1 98.06 21 PRO B O 1
ATOM 1369 N N . LEU B 1 22 ? -7.461 15.508 18.047 1 98.56 22 LEU B N 1
ATOM 1370 C CA . LEU B 1 22 ? -6.926 15.609 16.688 1 98.56 22 LEU B CA 1
ATOM 1371 C C . LEU B 1 22 ? -7.992 15.242 15.656 1 98.56 22 LEU B C 1
ATOM 1373 O O . LEU B 1 22 ? -8.125 15.922 14.633 1 98.56 22 LEU B O 1
ATOM 1377 N N . ALA B 1 23 ? -8.734 14.211 15.938 1 98.75 23 ALA B N 1
ATOM 1378 C CA . ALA B 1 23 ? -9.812 13.797 15.047 1 98.75 23 ALA B CA 1
ATOM 1379 C C . ALA B 1 23 ? -10.836 14.914 14.859 1 98.75 23 ALA B C 1
ATOM 1381 O O . ALA B 1 23 ? -11.32 15.148 13.75 1 98.75 23 ALA B O 1
ATOM 1382 N N . GLN B 1 24 ? -11.094 15.555 15.914 1 98.38 24 GLN B N 1
ATOM 1383 C CA . GLN B 1 24 ? -12.055 16.656 15.875 1 98.38 24 GLN B CA 1
ATOM 1384 C C . GLN B 1 24 ? -11.578 17.766 14.938 1 98.38 24 GLN B C 1
ATOM 1386 O O . GLN B 1 24 ? -12.352 18.266 14.125 1 98.38 24 GLN B O 1
ATOM 1391 N N . THR B 1 25 ? -10.359 18.109 15.086 1 98.44 25 THR B N 1
ATOM 1392 C CA . THR B 1 25 ? -9.812 19.172 14.25 1 98.44 25 THR B CA 1
ATOM 1393 C C . THR B 1 25 ? -9.719 18.719 12.797 1 98.44 25 THR B C 1
ATOM 1395 O O . THR B 1 25 ? -10.094 19.469 11.891 1 98.44 25 THR B O 1
ATOM 1398 N N . LEU B 1 26 ? -9.297 17.516 12.562 1 98.44 26 LEU B N 1
ATOM 1399 C CA . LEU B 1 26 ? -9.125 16.969 11.219 1 98.44 26 LEU B CA 1
ATOM 1400 C C . LEU B 1 26 ? -10.461 16.922 10.484 1 98.44 26 LEU B C 1
ATOM 1402 O O . LEU B 1 26 ? -10.539 17.234 9.297 1 98.44 26 LEU B O 1
ATOM 1406 N N . ALA B 1 27 ? -11.484 16.562 11.219 1 98.5 27 ALA B N 1
ATOM 1407 C CA . ALA B 1 27 ? -12.797 16.375 10.617 1 98.5 27 ALA B CA 1
ATOM 1408 C C . ALA B 1 27 ? -13.336 17.672 10.039 1 98.5 27 ALA B C 1
ATOM 1410 O O . ALA B 1 27 ? -14.195 17.672 9.156 1 98.5 27 ALA B O 1
ATOM 1411 N N . ALA B 1 28 ? -12.742 18.734 10.516 1 97.81 28 ALA B N 1
ATOM 1412 C CA . ALA B 1 28 ? -13.203 20.047 10.078 1 97.81 28 ALA B CA 1
ATOM 1413 C C . ALA B 1 28 ? -12.32 20.609 8.961 1 97.81 28 ALA B C 1
ATOM 1415 O O . ALA B 1 28 ? -12.578 21.688 8.438 1 97.81 28 ALA B O 1
ATOM 1416 N N . MET B 1 29 ? -11.312 19.875 8.547 1 97.19 29 MET B N 1
ATOM 1417 C CA . MET B 1 29 ? -10.352 20.297 7.527 1 97.19 29 MET B CA 1
ATOM 1418 C C . MET B 1 29 ? -10.555 19.516 6.234 1 97.19 29 MET B C 1
ATOM 1420 O O . MET B 1 29 ? -10.992 18.359 6.258 1 97.19 29 MET B O 1
ATOM 1424 N N . ASP B 1 30 ? -10.242 20.219 5.152 1 96 30 ASP B N 1
ATOM 1425 C CA . ASP B 1 30 ? -10.109 19.438 3.93 1 96 30 ASP B CA 1
ATOM 1426 C C . ASP B 1 30 ? -8.828 18.609 3.947 1 96 30 ASP B C 1
ATOM 1428 O O . ASP B 1 30 ? -7.797 19.047 4.449 1 96 30 ASP B O 1
ATOM 1432 N N . PRO B 1 31 ? -8.812 17.359 3.355 1 97.56 31 PRO B N 1
ATOM 1433 C CA . PRO B 1 31 ? -9.859 16.812 2.5 1 97.56 31 PRO B CA 1
ATOM 1434 C C . PRO B 1 31 ? -10.914 16.031 3.285 1 97.56 31 PRO B C 1
ATOM 1436 O O . PRO B 1 31 ? -11.914 15.586 2.717 1 97.56 31 PRO B O 1
ATOM 1439 N N . TRP B 1 32 ? -10.734 15.867 4.605 1 98.06 32 TRP B N 1
ATOM 1440 C CA . TRP B 1 32 ? -11.57 14.969 5.395 1 98.06 32 TRP B CA 1
ATOM 1441 C C . TRP B 1 32 ? -13 15.484 5.48 1 98.06 32 TRP B C 1
ATOM 1443 O O . TRP B 1 32 ? -13.953 14.711 5.332 1 98.06 32 TRP B O 1
ATOM 1453 N N . ALA B 1 33 ? -13.117 16.812 5.664 1 97.62 33 ALA B N 1
ATOM 1454 C CA . ALA B 1 33 ? -14.445 17.422 5.727 1 97.62 33 ALA B CA 1
ATOM 1455 C C . ALA B 1 33 ? -15.211 17.188 4.434 1 97.62 33 ALA B C 1
ATOM 1457 O O . ALA B 1 33 ? -16.344 16.688 4.457 1 97.62 33 ALA B O 1
ATOM 1458 N N . ARG B 1 34 ? -14.602 17.453 3.328 1 97.38 34 ARG B N 1
ATOM 1459 C CA . ARG B 1 34 ? -15.266 17.359 2.031 1 97.38 34 ARG B CA 1
ATOM 1460 C C . ARG B 1 34 ? -15.586 15.906 1.683 1 97.38 34 ARG B C 1
ATOM 1462 O O . ARG B 1 34 ? -16.594 15.625 1.045 1 97.38 34 ARG B O 1
ATOM 1469 N N . LEU B 1 35 ? -14.766 14.992 2.096 1 97.12 35 LEU B N 1
ATOM 1470 C CA . LEU B 1 35 ? -14.945 13.578 1.774 1 97.12 35 LEU B CA 1
ATOM 1471 C C . LEU B 1 35 ? -15.883 12.914 2.77 1 97.12 35 LEU B C 1
ATOM 1473 O O . LEU B 1 35 ? -16.219 11.734 2.623 1 97.12 35 LEU B O 1
ATOM 1477 N N . GLY B 1 36 ? -16.219 13.609 3.844 1 96.56 36 GLY B N 1
ATOM 1478 C CA . GLY B 1 36 ? -17.219 13.117 4.785 1 96.56 36 GLY B CA 1
ATOM 1479 C C . GLY B 1 36 ? -16.625 12.234 5.867 1 96.56 36 GLY B C 1
ATOM 1480 O O . GLY B 1 36 ? -17.312 11.383 6.426 1 96.56 36 GLY B O 1
ATOM 1481 N N . TYR B 1 37 ? -15.359 12.344 6.105 1 97.25 37 TYR B N 1
ATOM 1482 C CA . TYR B 1 37 ? -14.758 11.664 7.246 1 97.25 37 TYR B CA 1
ATOM 1483 C C . TYR B 1 37 ? -15.086 12.383 8.547 1 97.25 37 TYR B C 1
ATOM 1485 O O . TYR B 1 37 ? -14.555 13.469 8.812 1 97.25 37 TYR B O 1
ATOM 1493 N N . GLY B 1 38 ? -15.859 11.703 9.359 1 97.94 38 GLY B N 1
ATOM 1494 C CA . GLY B 1 38 ? -16.281 12.32 10.609 1 97.94 38 GLY B CA 1
ATOM 1495 C C . GLY B 1 38 ? -15.305 12.094 11.742 1 97.94 38 GLY B C 1
ATOM 1496 O O . GLY B 1 38 ? -14.336 11.344 11.594 1 97.94 38 GLY B O 1
ATOM 1497 N N . GLU B 1 39 ? -15.594 12.766 12.797 1 98.44 39 GLU B N 1
ATOM 1498 C CA . GLU B 1 39 ? -14.734 12.695 13.977 1 98.44 39 GLU B CA 1
ATOM 1499 C C . GLU B 1 39 ? -14.578 11.258 14.461 1 98.44 39 GLU B C 1
ATOM 1501 O O . GLU B 1 39 ? -13.469 10.82 14.766 1 98.44 39 GLU B O 1
ATOM 1506 N N . ALA B 1 40 ? -15.648 10.555 14.492 1 98.44 40 ALA B N 1
ATOM 1507 C CA . ALA B 1 40 ? -15.641 9.195 15.031 1 98.44 40 ALA B CA 1
ATOM 1508 C C . ALA B 1 40 ? -14.766 8.281 14.18 1 98.44 40 ALA B C 1
ATOM 1510 O O . ALA B 1 40 ? -13.984 7.484 14.719 1 98.44 40 ALA B O 1
ATOM 1511 N N . ALA B 1 41 ? -14.922 8.336 12.906 1 98 41 ALA B N 1
ATOM 1512 C CA . ALA B 1 41 ? -14.133 7.508 12 1 98 41 ALA B CA 1
ATOM 1513 C C . ALA B 1 41 ? -12.641 7.84 12.109 1 98 41 ALA B C 1
ATOM 1515 O O . ALA B 1 41 ? -11.805 6.938 12.156 1 98 41 ALA B O 1
ATOM 1516 N N . LEU B 1 42 ? -12.344 9.094 12.164 1 98.69 42 LEU B N 1
ATOM 1517 C CA . LEU B 1 42 ? -10.953 9.539 12.273 1 98.69 42 LEU B CA 1
ATOM 1518 C C . LEU B 1 42 ? -10.359 9.141 13.617 1 98.69 42 LEU B C 1
ATOM 1520 O O . LEU B 1 42 ? -9.195 8.758 13.695 1 98.69 42 LEU B O 1
ATOM 1524 N N . GLU B 1 43 ? -11.133 9.281 14.633 1 98.69 43 GLU B N 1
ATOM 1525 C CA . GLU B 1 43 ? -10.656 8.859 15.945 1 98.69 43 GLU B CA 1
ATOM 1526 C C . GLU B 1 43 ? -10.344 7.367 15.969 1 98.69 43 GLU B C 1
ATOM 1528 O O . GLU B 1 43 ? -9.328 6.949 16.516 1 98.69 43 GLU B O 1
ATOM 1533 N N . ARG B 1 44 ? -11.188 6.551 15.406 1 97.94 44 ARG B N 1
ATOM 1534 C CA . ARG B 1 44 ? -10.953 5.113 15.312 1 97.94 44 ARG B CA 1
ATOM 1535 C C . ARG B 1 44 ? -9.68 4.816 14.531 1 97.94 44 ARG B C 1
ATOM 1537 O O . ARG B 1 44 ? -8.883 3.959 14.93 1 97.94 44 ARG B O 1
ATOM 1544 N N . TYR B 1 45 ? -9.547 5.5 13.484 1 98 45 TYR B N 1
ATOM 1545 C CA . TYR B 1 45 ? -8.352 5.344 12.672 1 98 45 TYR B CA 1
ATOM 1546 C C . TYR B 1 45 ? -7.098 5.648 13.484 1 98 45 TYR B C 1
ATOM 1548 O O . TYR B 1 45 ? -6.121 4.898 13.438 1 98 45 TYR B O 1
ATOM 1556 N N . LEU B 1 46 ? -7.141 6.711 14.219 1 98.44 46 LEU B N 1
ATOM 1557 C CA . LEU B 1 46 ? -5.98 7.168 14.977 1 98.44 46 LEU B CA 1
ATOM 1558 C C . LEU B 1 46 ? -5.691 6.234 16.141 1 98.44 46 LEU B C 1
ATOM 1560 O O . LEU B 1 46 ? -4.543 6.102 16.578 1 98.44 46 LEU B O 1
ATOM 1564 N N . GLY B 1 47 ? -6.652 5.562 16.578 1 96.81 47 GLY B N 1
ATOM 1565 C CA . GLY B 1 47 ? -6.492 4.762 17.781 1 96.81 47 GLY B CA 1
ATOM 1566 C C . GLY B 1 47 ? -6.336 3.281 17.5 1 96.81 47 GLY B C 1
ATOM 1567 O O . GLY B 1 47 ? -6.047 2.496 18.406 1 96.81 47 GLY B O 1
ATOM 1568 N N . ARG B 1 48 ? -6.52 2.914 16.281 1 95.31 48 ARG B N 1
ATOM 1569 C CA . ARG B 1 48 ? -6.574 1.487 15.984 1 95.31 48 ARG B CA 1
ATOM 1570 C C . ARG B 1 48 ? -5.188 0.858 16.062 1 95.31 48 ARG B C 1
ATOM 1572 O O . ARG B 1 48 ? -4.195 1.486 15.688 1 95.31 48 ARG B O 1
ATOM 1579 N N . ASP B 1 49 ? -5.172 -0.355 16.516 1 94.38 49 ASP B N 1
ATOM 1580 C CA . ASP B 1 49 ? -3.934 -1.13 16.469 1 94.38 49 ASP B CA 1
ATOM 1581 C C . ASP B 1 49 ? -3.594 -1.548 15.047 1 94.38 49 ASP B C 1
ATOM 1583 O O . ASP B 1 49 ? -4.438 -2.094 14.336 1 94.38 49 ASP B O 1
ATOM 1587 N N . ASP B 1 50 ? -2.453 -1.193 14.664 1 95.69 50 ASP B N 1
ATOM 1588 C CA . ASP B 1 50 ? -1.963 -1.49 13.32 1 95.69 50 ASP B CA 1
ATOM 1589 C C . ASP B 1 50 ? -0.436 -1.495 13.281 1 95.69 50 ASP B C 1
ATOM 1591 O O . ASP B 1 50 ? 0.192 -0.436 13.227 1 95.69 50 ASP B O 1
ATOM 1595 N N . GLY B 1 51 ? 0.152 -2.664 13.203 1 94.38 51 GLY B N 1
ATOM 1596 C CA . GLY B 1 51 ? 1.594 -2.816 13.312 1 94.38 51 GLY B CA 1
ATOM 1597 C C . GLY B 1 51 ? 2.346 -2.307 12.102 1 94.38 51 GLY B C 1
ATOM 1598 O O . GLY B 1 51 ? 3.566 -2.131 12.148 1 94.38 51 GLY B O 1
ATOM 1599 N N . ALA B 1 52 ? 1.628 -2.012 11.039 1 96.44 52 ALA B N 1
ATOM 1600 C CA . ALA B 1 52 ? 2.266 -1.552 9.812 1 96.44 52 ALA B CA 1
ATOM 1601 C C . ALA B 1 52 ? 2.111 -0.042 9.648 1 96.44 52 ALA B C 1
ATOM 1603 O O . ALA B 1 52 ? 2.537 0.525 8.633 1 96.44 52 ALA B O 1
ATOM 1604 N N . LEU B 1 53 ? 1.462 0.58 10.594 1 97.12 53 LEU B N 1
ATOM 1605 C CA . LEU B 1 53 ? 1.199 2.014 10.547 1 97.12 53 LEU B CA 1
ATOM 1606 C C . LEU B 1 53 ? 1.865 2.729 11.719 1 97.12 53 LEU B C 1
ATOM 1608 O O . LEU B 1 53 ? 1.561 2.443 12.883 1 97.12 53 LEU B O 1
ATOM 1612 N N . SER B 1 54 ? 2.805 3.607 11.391 1 97.19 54 SER B N 1
ATOM 1613 C CA . SER B 1 54 ? 3.395 4.492 12.391 1 97.19 54 SER B CA 1
ATOM 1614 C C . SER B 1 54 ? 2.711 5.855 12.398 1 97.19 54 SER B C 1
ATOM 1616 O O . SER B 1 54 ? 2.582 6.496 11.359 1 97.19 54 SER B O 1
ATOM 1618 N N . ARG B 1 55 ? 2.242 6.246 13.547 1 98.38 55 ARG B N 1
ATOM 1619 C CA . ARG B 1 55 ? 1.572 7.535 13.672 1 98.38 55 ARG B CA 1
ATOM 1620 C C . ARG B 1 55 ? 2.33 8.453 14.625 1 98.38 55 ARG B C 1
ATOM 1622 O O . ARG B 1 55 ? 2.631 8.07 15.758 1 98.38 55 ARG B O 1
ATOM 1629 N N . TRP B 1 56 ? 2.604 9.656 14.109 1 98.5 56 TRP B N 1
ATOM 1630 C CA . TRP B 1 56 ? 3.322 10.672 14.867 1 98.5 56 TRP B CA 1
ATOM 1631 C C . TRP B 1 56 ? 2.467 11.922 15.047 1 98.5 56 TRP B C 1
ATOM 1633 O O . TRP B 1 56 ? 1.783 12.352 14.117 1 98.5 56 TRP B O 1
ATOM 1643 N N . VAL B 1 57 ? 2.551 12.484 16.234 1 98.75 57 VAL B N 1
ATOM 1644 C CA . VAL B 1 57 ? 2.068 13.844 16.453 1 98.75 57 VAL B CA 1
ATOM 1645 C C . VAL B 1 57 ? 3.193 14.836 16.172 1 98.75 57 VAL B C 1
ATOM 1647 O O . VAL B 1 57 ? 4.312 14.672 16.656 1 98.75 57 VAL B O 1
ATOM 1650 N N . VAL B 1 58 ? 2.932 15.789 15.305 1 98.69 58 VAL B N 1
ATOM 1651 C CA . VAL B 1 58 ? 3.809 16.938 15.164 1 98.69 58 VAL B CA 1
ATOM 1652 C C . VAL B 1 58 ? 3.551 17.922 16.297 1 98.69 58 VAL B C 1
ATOM 1654 O O . VAL B 1 58 ? 2.439 18.438 16.438 1 98.69 58 VAL B O 1
ATOM 1657 N N . GLU B 1 59 ? 4.523 18.156 17.047 1 98.19 59 GLU B N 1
ATOM 1658 C CA . GLU B 1 59 ? 4.383 19.047 18.188 1 98.19 59 GLU B CA 1
ATOM 1659 C C . GLU B 1 59 ? 5.195 20.328 18 1 98.19 59 GLU B C 1
ATOM 1661 O O . GLU B 1 59 ? 6.363 20.281 17.609 1 98.19 59 GLU B O 1
ATOM 1666 N N . HIS B 1 60 ? 4.629 21.375 18.109 1 97.12 60 HIS B N 1
ATOM 1667 C CA . HIS B 1 60 ? 5.266 22.688 18.141 1 97.12 60 HIS B CA 1
ATOM 1668 C C . HIS B 1 60 ? 5.156 23.328 19.531 1 97.12 60 HIS B C 1
ATOM 1670 O O . HIS B 1 60 ? 4.059 23.672 19.969 1 97.12 60 HIS B O 1
ATOM 1676 N N . GLY B 1 61 ? 6.348 23.484 20.172 1 93 61 GLY B N 1
ATOM 1677 C CA . GLY B 1 61 ? 6.285 23.781 21.594 1 93 61 GLY B CA 1
ATOM 1678 C C . GLY B 1 61 ? 5.617 22.688 22.391 1 93 61 GLY B C 1
ATOM 1679 O O . GLY B 1 61 ? 6.035 21.531 22.359 1 93 61 GLY B O 1
ATOM 1680 N N . ASP B 1 62 ? 4.488 22.891 23.094 1 91.19 62 ASP B N 1
ATOM 1681 C CA . ASP B 1 62 ? 3.789 21.875 23.875 1 91.19 62 ASP B CA 1
ATOM 1682 C C . ASP B 1 62 ? 2.404 21.594 23.297 1 91.19 62 ASP B C 1
ATOM 1684 O O . ASP B 1 62 ? 1.569 20.969 23.953 1 91.19 62 ASP B O 1
ATOM 1688 N N . ALA B 1 63 ? 2.287 22.031 22.047 1 96.19 63 ALA B N 1
ATOM 1689 C CA . ALA B 1 63 ? 0.967 21.891 21.438 1 96.19 63 ALA B CA 1
ATOM 1690 C C . ALA B 1 63 ? 1.015 20.953 20.234 1 96.19 63 ALA B C 1
ATOM 1692 O O . ALA B 1 63 ? 1.96 21 19.438 1 96.19 63 ALA B O 1
ATOM 1693 N N . PRO B 1 64 ? 0.002 20.094 20.156 1 98.25 64 PRO B N 1
ATOM 1694 C CA . PRO B 1 64 ? -0.112 19.344 18.906 1 98.25 64 PRO B CA 1
ATOM 1695 C C . PRO B 1 64 ? -0.359 20.25 17.703 1 98.25 64 PRO B C 1
ATOM 1697 O O . PRO B 1 64 ? -1.297 21.062 17.719 1 98.25 64 PRO B O 1
ATOM 1700 N N . ALA B 1 65 ? 0.516 20.141 16.719 1 98.44 65 ALA B N 1
ATOM 1701 C CA . ALA B 1 65 ? 0.469 21.047 15.555 1 98.44 65 ALA B CA 1
ATOM 1702 C C . ALA B 1 65 ? 0.158 20.266 14.281 1 98.44 65 ALA B C 1
ATOM 1704 O O . ALA B 1 65 ? -0.032 20.859 13.219 1 98.44 65 ALA B O 1
ATOM 1705 N N . GLY B 1 66 ? 0.089 18.938 14.359 1 98.62 66 GLY B N 1
ATOM 1706 C CA . GLY B 1 66 ? -0.18 18.141 13.172 1 98.62 66 GLY B CA 1
ATOM 1707 C C . GLY B 1 66 ? -0.048 16.641 13.406 1 98.62 66 GLY B C 1
ATOM 1708 O O . GLY B 1 66 ? 0.042 16.203 14.555 1 98.62 66 GLY B O 1
ATOM 1709 N N . LEU B 1 67 ? -0.12 15.906 12.289 1 98.75 67 LEU B N 1
ATOM 1710 C CA . LEU B 1 67 ? -0.092 14.445 12.305 1 98.75 67 LEU B CA 1
ATOM 1711 C C . LEU B 1 67 ? 0.597 13.898 11.062 1 98.75 67 LEU B C 1
ATOM 1713 O O . LEU B 1 67 ? 0.408 14.422 9.961 1 98.75 67 LEU B O 1
ATOM 1717 N N . LEU B 1 68 ? 1.373 12.859 11.281 1 98.81 68 LEU B N 1
ATOM 1718 C CA . LEU B 1 68 ? 1.946 12.07 10.195 1 98.81 68 LEU B CA 1
ATOM 1719 C C . LEU B 1 68 ? 1.71 10.578 10.43 1 98.81 68 LEU B C 1
ATOM 1721 O O . LEU B 1 68 ? 2.033 10.055 11.492 1 98.81 68 LEU B O 1
ATOM 1725 N N . ALA B 1 69 ? 1.101 9.938 9.539 1 98.75 69 ALA B N 1
ATOM 1726 C CA . ALA B 1 69 ? 0.955 8.484 9.555 1 98.75 69 ALA B CA 1
ATOM 1727 C C . ALA B 1 69 ? 1.632 7.855 8.344 1 98.75 69 ALA B C 1
ATOM 1729 O O . ALA B 1 69 ? 1.312 8.188 7.199 1 98.75 69 ALA B O 1
ATOM 1730 N N . LEU B 1 70 ? 2.568 6.988 8.578 1 98.38 70 LEU B N 1
ATOM 1731 C CA . LEU B 1 70 ? 3.322 6.301 7.535 1 98.38 70 LEU B CA 1
ATOM 1732 C C . LEU B 1 70 ? 3.047 4.801 7.57 1 98.38 70 LEU B C 1
ATOM 1734 O O . LEU B 1 70 ? 3.23 4.152 8.602 1 98.38 70 LEU B O 1
ATOM 1738 N N . ARG B 1 71 ? 2.568 4.266 6.512 1 98.25 71 ARG B N 1
ATOM 1739 C CA . ARG B 1 71 ? 2.381 2.826 6.371 1 98.25 71 ARG B CA 1
ATOM 1740 C C . ARG B 1 71 ? 3.553 2.191 5.633 1 98.25 71 ARG B C 1
ATOM 1742 O O . ARG B 1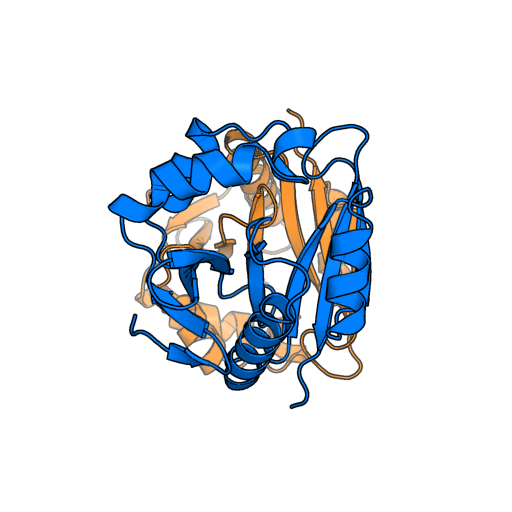 71 ? 4.02 2.721 4.621 1 98.25 71 ARG B O 1
ATOM 1749 N N . SER B 1 72 ? 4.102 1.098 6.117 1 96.75 72 SER B N 1
ATOM 1750 C CA . SER B 1 72 ? 5.211 0.379 5.496 1 96.75 72 SER B CA 1
ATOM 1751 C C . SER B 1 72 ? 5.133 -1.115 5.789 1 96.75 72 SER B C 1
ATOM 1753 O O . SER B 1 72 ? 4.738 -1.52 6.887 1 96.75 72 SER B O 1
ATOM 1755 N N . PRO B 1 73 ? 5.438 -1.933 4.766 1 96.56 73 PRO B N 1
ATOM 1756 C CA . PRO B 1 73 ? 5.922 -1.553 3.436 1 96.56 73 PRO B CA 1
ATOM 1757 C C . PRO B 1 73 ? 4.789 -1.246 2.459 1 96.56 73 PRO B C 1
ATOM 1759 O O . PRO B 1 73 ? 3.654 -1.681 2.668 1 96.56 73 PRO B O 1
ATOM 1762 N N . TRP B 1 74 ? 5.082 -0.466 1.47 1 97.81 74 TRP B N 1
ATOM 1763 C CA . TRP B 1 74 ? 4.141 -0.102 0.413 1 97.81 74 TRP B CA 1
ATOM 1764 C C . TRP B 1 74 ? 4.875 0.155 -0.9 1 97.81 74 TRP B C 1
ATOM 1766 O O . TRP B 1 74 ? 5.508 1.199 -1.07 1 97.81 74 TRP B O 1
ATOM 1776 N N . LEU B 1 75 ? 4.793 -0.743 -1.939 1 97.38 75 LEU B N 1
ATOM 1777 C CA . LEU B 1 75 ? 5.34 -0.639 -3.287 1 97.38 75 LEU B CA 1
ATOM 1778 C C . LEU B 1 75 ? 6.777 -0.126 -3.252 1 97.38 75 LEU B C 1
ATOM 1780 O O . LEU B 1 75 ? 7.074 0.936 -3.803 1 97.38 75 LEU B O 1
ATOM 1784 N N . ARG B 1 76 ? 7.633 -0.873 -2.574 1 96.56 76 ARG B N 1
ATOM 1785 C CA . ARG B 1 76 ? 9.062 -0.591 -2.486 1 96.56 76 ARG B CA 1
ATOM 1786 C C . ARG B 1 76 ? 9.312 0.744 -1.794 1 96.56 76 ARG B C 1
ATOM 1788 O O . ARG B 1 76 ? 10.117 1.554 -2.27 1 96.56 76 ARG B O 1
ATOM 1795 N N . GLY B 1 77 ? 8.609 1.021 -0.74 1 97.5 77 GLY B N 1
ATOM 1796 C CA . GLY B 1 77 ? 8.758 2.197 0.102 1 97.5 77 GLY B CA 1
ATOM 1797 C C . GLY B 1 77 ? 7.629 2.365 1.101 1 97.5 77 GLY B C 1
ATOM 1798 O O . GLY B 1 77 ? 6.789 1.476 1.25 1 97.5 77 GLY B O 1
ATOM 1799 N N . PRO B 1 78 ? 7.645 3.441 1.865 1 98.31 78 PRO B N 1
ATOM 1800 C CA . PRO B 1 78 ? 6.496 3.781 2.707 1 98.31 78 PRO B CA 1
ATOM 1801 C C . PRO B 1 78 ? 5.441 4.598 1.963 1 98.31 78 PRO B C 1
ATOM 1803 O O . PRO B 1 78 ? 5.68 5.039 0.834 1 98.31 78 PRO B O 1
ATOM 1806 N N . TYR B 1 79 ? 4.273 4.641 2.604 1 98.81 79 TYR B N 1
ATOM 1807 C CA . TYR B 1 79 ? 3.111 5.371 2.107 1 98.81 79 TYR B CA 1
ATOM 1808 C C . TYR B 1 79 ? 2.596 6.352 3.152 1 98.81 79 TYR B C 1
ATOM 1810 O O . TYR B 1 79 ? 2.256 5.957 4.27 1 98.81 79 TYR B O 1
ATOM 1818 N N . VAL B 1 80 ? 2.68 7.66 2.805 1 98.88 80 VAL B N 1
ATOM 1819 C CA . VAL B 1 80 ? 2.07 8.664 3.664 1 98.88 80 VAL B CA 1
ATOM 1820 C C . VAL B 1 80 ? 0.55 8.516 3.639 1 98.88 80 VAL B C 1
ATOM 1822 O O . VAL B 1 80 ? -0.116 9.039 2.742 1 98.88 80 VAL B O 1
ATOM 1825 N N . GLU B 1 81 ? 0.024 7.891 4.637 1 98.69 81 GLU B N 1
ATOM 1826 C CA . GLU B 1 81 ? -1.4 7.574 4.672 1 98.69 81 GLU B CA 1
ATOM 1827 C C . GLU B 1 81 ? -2.219 8.766 5.168 1 98.69 81 GLU B C 1
ATOM 1829 O O . GLU B 1 81 ?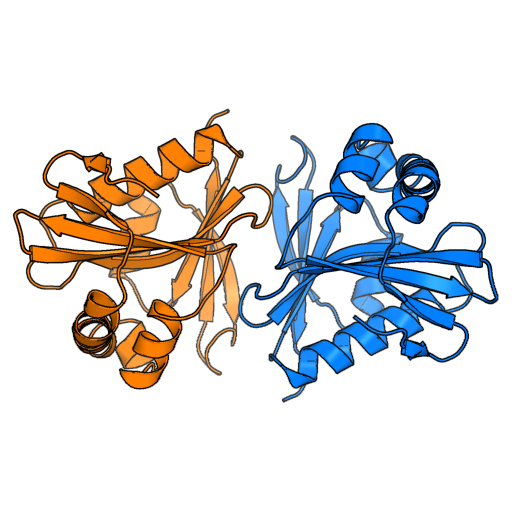 -3.369 8.945 4.766 1 98.69 81 GLU B O 1
ATOM 1834 N N . LEU B 1 82 ? -1.633 9.555 6.059 1 98.69 82 LEU B N 1
ATOM 1835 C CA . LEU B 1 82 ? -2.246 10.773 6.57 1 98.69 82 LEU B CA 1
ATOM 1836 C C . LEU B 1 82 ? -1.183 11.805 6.941 1 98.69 82 LEU B C 1
ATOM 1838 O O . LEU B 1 82 ? -0.196 11.469 7.602 1 98.69 82 LEU B O 1
ATOM 1842 N N . PHE B 1 83 ? -1.319 12.977 6.457 1 98.88 83 PHE B N 1
ATOM 1843 C CA . PHE B 1 83 ? -0.472 14.102 6.84 1 98.88 83 PHE B CA 1
ATOM 1844 C C . PHE B 1 83 ? -1.289 15.383 6.953 1 98.88 83 PHE B C 1
ATOM 1846 O O . PHE B 1 83 ? -2.039 15.727 6.035 1 98.88 83 PHE B O 1
ATOM 1853 N N . ALA B 1 84 ? -1.139 15.969 8.062 1 98.69 84 ALA B N 1
ATOM 1854 C CA . ALA B 1 84 ? -1.854 17.219 8.281 1 98.69 84 ALA B CA 1
ATOM 1855 C C . ALA B 1 84 ? -1.077 18.141 9.211 1 98.69 84 ALA B C 1
ATOM 1857 O O . ALA B 1 84 ? -0.484 17.688 10.195 1 98.69 84 ALA B O 1
ATOM 1858 N N . ILE B 1 85 ? -1 19.375 8.883 1 98.62 85 ILE B N 1
ATOM 1859 C CA . ILE B 1 85 ? -0.673 20.438 9.812 1 98.62 85 ILE B CA 1
ATOM 1860 C C . ILE B 1 85 ? -1.938 21.219 10.172 1 98.62 85 ILE B C 1
ATOM 1862 O O . ILE B 1 85 ? -2.725 21.578 9.289 1 98.62 85 ILE B O 1
ATOM 1866 N N . LEU B 1 86 ? -2.162 21.422 11.453 1 98.38 86 LEU B N 1
ATOM 1867 C CA . LEU B 1 86 ? -3.385 22.078 11.914 1 98.38 86 LEU B CA 1
ATOM 1868 C C . LEU B 1 86 ? -3.412 23.531 11.492 1 98.38 86 LEU B C 1
ATOM 1870 O O . LEU B 1 86 ? -2.361 24.172 11.367 1 98.38 86 LEU B O 1
ATOM 1874 N N . PRO B 1 87 ? -4.582 24.078 11.32 1 97.19 87 PRO B N 1
ATOM 1875 C CA . PRO B 1 87 ? -4.742 25.406 10.719 1 97.19 87 PRO B CA 1
ATOM 1876 C C . PRO B 1 87 ? -3.936 26.484 11.438 1 97.19 87 PRO B C 1
ATOM 1878 O O . PRO B 1 87 ? -3.281 27.312 10.797 1 97.19 87 PRO B O 1
ATOM 1881 N N . ALA B 1 88 ? -3.859 26.438 12.695 1 96.31 88 ALA B N 1
ATOM 1882 C CA . ALA B 1 88 ? -3.189 27.469 13.492 1 96.31 88 ALA B CA 1
ATOM 1883 C C . ALA B 1 88 ? -1.681 27.438 13.273 1 96.31 88 ALA B C 1
ATOM 1885 O O . ALA B 1 88 ? -0.976 28.391 13.625 1 96.31 88 ALA B O 1
ATOM 1886 N N . PHE B 1 89 ? -1.219 26.391 12.711 1 97.44 89 PHE B N 1
ATOM 1887 C CA . PHE B 1 89 ? 0.224 26.219 12.602 1 97.44 89 PHE B CA 1
ATOM 1888 C C . PHE B 1 89 ? 0.653 26.156 11.141 1 97.44 89 PHE B C 1
ATOM 1890 O O . PHE B 1 89 ? 1.805 25.828 10.836 1 97.44 89 PHE B O 1
ATOM 1897 N N . GLN B 1 90 ? -0.24 26.391 10.219 1 96.62 90 GLN B N 1
ATOM 1898 C CA . GLN B 1 90 ? 0.059 26.344 8.797 1 96.62 90 GLN B CA 1
ATOM 1899 C C . GLN B 1 90 ? 0.782 27.609 8.336 1 96.62 90 GLN B C 1
ATOM 1901 O O . GLN B 1 90 ? 0.703 28.641 9 1 96.62 90 GLN B O 1
ATOM 1906 N N . GLY B 1 91 ? 1.539 27.453 7.301 1 94.25 91 GLY B N 1
ATOM 1907 C CA . GLY B 1 91 ? 2.186 28.609 6.703 1 94.25 91 GLY B CA 1
ATOM 1908 C C . GLY B 1 91 ? 3.488 28.984 7.383 1 94.25 91 GLY B C 1
ATOM 1909 O O . GLY B 1 91 ? 4.016 30.078 7.168 1 94.25 91 GLY B O 1
ATOM 1910 N N . HIS B 1 92 ? 4.031 28.078 8.164 1 92.88 92 HIS B N 1
ATOM 1911 C CA . HIS B 1 92 ? 5.238 28.391 8.922 1 92.88 92 HIS B CA 1
ATOM 1912 C C . HIS B 1 92 ? 6.367 27.422 8.586 1 92.88 92 HIS B C 1
ATOM 1914 O O . HIS B 1 92 ? 7.387 27.391 9.273 1 92.88 92 HIS B O 1
ATOM 1920 N N . GLY B 1 93 ? 6.152 26.609 7.645 1 96 93 GLY B N 1
ATOM 1921 C CA . GLY B 1 93 ? 7.223 25.75 7.172 1 96 93 GLY B CA 1
ATOM 1922 C C . GLY B 1 93 ? 7.266 24.406 7.887 1 96 93 GLY B C 1
ATOM 1923 O O . GLY B 1 93 ? 8.062 23.531 7.535 1 96 93 GLY B O 1
ATOM 1924 N N . LEU B 1 94 ? 6.383 24.156 8.859 1 97.38 94 LEU B N 1
ATOM 1925 C CA . LEU B 1 94 ? 6.371 22.922 9.641 1 97.38 94 LEU B CA 1
ATOM 1926 C C . LEU B 1 94 ? 6.133 21.703 8.742 1 97.38 94 LEU B C 1
ATOM 1928 O O . LEU B 1 94 ? 6.773 20.672 8.906 1 97.38 94 LEU B O 1
ATOM 1932 N N . GLY B 1 95 ? 5.211 21.875 7.816 1 98.5 95 GLY B N 1
ATOM 1933 C CA . GLY B 1 95 ? 4.914 20.766 6.914 1 98.5 95 GLY B CA 1
ATOM 1934 C C . GLY B 1 95 ? 6.121 20.312 6.121 1 98.5 95 GLY B C 1
ATOM 1935 O O . GLY B 1 95 ? 6.363 19.109 5.992 1 98.5 95 GLY B O 1
ATOM 1936 N N . GLY B 1 96 ? 6.82 21.281 5.605 1 98.44 96 GLY B N 1
ATOM 1937 C CA . GLY B 1 96 ? 8.023 20.969 4.855 1 98.44 96 GLY B CA 1
ATOM 1938 C C . GLY B 1 96 ? 9.07 20.25 5.688 1 98.44 96 GLY B C 1
ATOM 1939 O O . GLY B 1 96 ? 9.672 19.266 5.234 1 98.44 96 GLY B O 1
ATOM 1940 N N . THR B 1 97 ? 9.281 20.75 6.887 1 98.31 97 THR B N 1
ATOM 1941 C CA . THR B 1 97 ? 10.242 20.156 7.801 1 98.31 97 THR B CA 1
ATOM 1942 C C . THR B 1 97 ? 9.898 18.688 8.078 1 98.31 97 THR B C 1
ATOM 1944 O O . THR B 1 97 ? 10.773 17.812 8.023 1 98.31 97 THR B O 1
ATOM 1947 N N . VAL B 1 98 ? 8.672 18.391 8.344 1 98.69 98 VAL B N 1
ATOM 1948 C CA . VAL B 1 98 ? 8.203 17.047 8.664 1 98.69 98 VAL B CA 1
ATOM 1949 C C . VAL B 1 98 ? 8.32 16.156 7.438 1 98.69 98 VAL B C 1
ATOM 1951 O O . VAL B 1 98 ? 8.797 15.023 7.527 1 98.69 98 VAL B O 1
ATOM 1954 N N . MET B 1 99 ? 7.914 16.656 6.277 1 98.62 99 MET B N 1
ATOM 1955 C CA . MET B 1 99 ? 7.941 15.867 5.051 1 98.62 99 MET B CA 1
ATOM 1956 C C . MET B 1 99 ? 9.375 15.547 4.641 1 98.62 99 MET B C 1
ATOM 1958 O O . MET B 1 99 ? 9.656 14.445 4.164 1 98.62 99 MET B O 1
ATOM 1962 N N . ASP B 1 100 ? 10.25 16.484 4.793 1 97.69 100 ASP B N 1
ATOM 1963 C CA . ASP B 1 100 ? 11.664 16.25 4.508 1 97.69 100 ASP B CA 1
ATOM 1964 C C . ASP B 1 100 ? 12.219 15.141 5.406 1 97.69 100 ASP B C 1
ATOM 1966 O O . ASP B 1 100 ? 12.977 14.289 4.945 1 97.69 100 ASP B O 1
ATOM 1970 N N . TRP B 1 101 ? 11.891 15.188 6.66 1 98.25 101 TRP B N 1
ATOM 1971 C CA . TRP B 1 101 ? 12.297 14.117 7.559 1 98.25 101 TRP B CA 1
ATOM 1972 C C . TRP B 1 101 ? 11.75 12.773 7.086 1 98.25 101 TRP B C 1
ATOM 1974 O O . TRP B 1 101 ? 12.477 11.773 7.07 1 98.25 101 TRP B O 1
ATOM 1984 N N . ALA B 1 102 ? 10.422 12.734 6.727 1 98.38 102 ALA B N 1
ATOM 1985 C CA . ALA B 1 102 ? 9.797 11.508 6.246 1 98.38 102 ALA B CA 1
ATOM 1986 C C . ALA B 1 102 ? 10.547 10.945 5.039 1 98.38 102 ALA B C 1
ATOM 1988 O O . ALA B 1 102 ? 10.805 9.742 4.965 1 98.38 102 ALA B O 1
ATOM 1989 N N . ALA B 1 103 ? 10.875 11.797 4.133 1 98.38 103 ALA B N 1
ATOM 1990 C CA . ALA B 1 103 ? 11.594 11.391 2.932 1 98.38 103 ALA B CA 1
ATOM 1991 C C . ALA B 1 103 ? 12.977 10.852 3.279 1 98.38 103 ALA B C 1
ATOM 1993 O O . ALA B 1 103 ? 13.398 9.812 2.756 1 98.38 103 ALA B O 1
ATOM 1994 N N . LYS B 1 104 ? 13.672 11.539 4.109 1 97.19 104 LYS B N 1
ATOM 1995 C CA . LYS B 1 104 ? 15 11.102 4.523 1 97.19 104 LYS B CA 1
ATOM 1996 C C . LYS B 1 104 ? 14.945 9.75 5.223 1 97.19 104 LYS B C 1
ATOM 1998 O O . LYS B 1 104 ? 15.758 8.867 4.945 1 97.19 104 LYS B O 1
ATOM 2003 N N . SER B 1 105 ? 14.016 9.633 6.141 1 96.75 105 SER B N 1
ATOM 2004 C CA . SER B 1 105 ? 13.836 8.375 6.859 1 96.75 105 SER B CA 1
ATOM 2005 C C . SER B 1 105 ? 13.484 7.238 5.906 1 96.75 105 SER B C 1
ATOM 2007 O O . SER B 1 105 ? 14 6.125 6.039 1 96.75 105 SER B O 1
ATOM 2009 N N . ALA B 1 106 ? 12.578 7.492 4.957 1 97.56 106 ALA B N 1
ATOM 2010 C CA . ALA B 1 106 ? 12.188 6.5 3.961 1 97.56 106 ALA B CA 1
ATOM 2011 C C . ALA B 1 106 ? 13.383 6.09 3.1 1 97.56 106 ALA B C 1
ATOM 2013 O O . ALA B 1 106 ? 13.531 4.914 2.754 1 97.56 106 ALA B O 1
ATOM 2014 N N . ALA B 1 107 ? 14.227 7.008 2.787 1 97.19 107 ALA B N 1
ATOM 2015 C CA . ALA B 1 107 ? 15.359 6.781 1.893 1 97.19 107 ALA B CA 1
ATOM 2016 C C . ALA B 1 107 ? 16.344 5.781 2.494 1 97.19 107 ALA B C 1
ATOM 2018 O O . ALA B 1 107 ? 17.078 5.109 1.768 1 97.19 107 ALA B O 1
ATOM 2019 N N . GLU B 1 108 ? 16.328 5.707 3.803 1 94.75 108 GLU B N 1
ATOM 2020 C CA . GLU B 1 108 ? 17.203 4.762 4.492 1 94.75 108 GLU B CA 1
ATOM 2021 C C . GLU B 1 108 ? 16.734 3.324 4.277 1 94.75 108 GLU B C 1
ATOM 2023 O O . GLU B 1 108 ? 17.5 2.379 4.469 1 94.75 108 GLU B O 1
ATOM 2028 N N . LEU B 1 109 ? 15.523 3.195 3.803 1 91.5 109 LEU B N 1
ATOM 2029 C CA . LEU B 1 109 ? 14.938 1.862 3.801 1 91.5 109 LEU B CA 1
ATOM 2030 C C . LEU B 1 109 ? 14.547 1.444 2.387 1 91.5 109 LEU B C 1
ATOM 2032 O O . LEU B 1 109 ? 14.484 0.25 2.082 1 91.5 109 LEU B O 1
ATOM 2036 N N . ALA B 1 110 ? 14.258 2.355 1.531 1 95.12 110 ALA B N 1
ATOM 2037 C CA . ALA B 1 110 ? 13.648 2.018 0.247 1 95.12 110 ALA B CA 1
ATOM 2038 C C . ALA B 1 110 ? 13.812 3.16 -0.752 1 95.12 110 ALA B C 1
ATOM 2040 O O . ALA B 1 110 ? 14.078 4.301 -0.364 1 95.12 110 ALA B O 1
ATOM 2041 N N . PRO B 1 111 ? 13.539 2.908 -2.012 1 96.75 111 PRO B N 1
ATOM 2042 C CA . PRO B 1 111 ? 13.828 3.908 -3.043 1 96.75 111 PRO B CA 1
ATOM 2043 C C . PRO B 1 111 ? 12.648 4.844 -3.301 1 96.75 111 PRO B C 1
ATOM 2045 O O . PRO B 1 111 ? 12.742 5.746 -4.141 1 96.75 111 PRO B O 1
ATOM 2048 N N . ASN B 1 112 ? 11.531 4.633 -2.621 1 98.31 112 ASN B N 1
ATOM 2049 C CA . ASN B 1 112 ? 10.352 5.426 -2.934 1 98.31 112 ASN B CA 1
ATOM 2050 C C . ASN B 1 112 ? 9.641 5.902 -1.669 1 98.31 112 ASN B C 1
ATOM 2052 O O . ASN B 1 112 ? 9.734 5.258 -0.622 1 98.31 112 ASN B O 1
ATOM 2056 N N . LEU B 1 113 ? 8.992 6.98 -1.75 1 98.75 113 LEU B N 1
ATOM 2057 C CA . LEU B 1 113 ? 7.957 7.449 -0.833 1 98.75 113 LEU B CA 1
ATOM 2058 C C . LEU B 1 113 ? 6.664 7.758 -1.581 1 98.75 113 LEU B C 1
ATOM 2060 O O . LEU B 1 113 ? 6.684 8.445 -2.604 1 98.75 113 LEU B O 1
ATOM 2064 N N . TRP B 1 114 ? 5.539 7.184 -1.097 1 98.88 114 TRP B N 1
ATOM 2065 C CA . TRP B 1 114 ? 4.27 7.297 -1.804 1 98.88 114 TRP B CA 1
ATOM 2066 C C . TRP B 1 114 ? 3.273 8.133 -1.008 1 98.88 114 TRP B C 1
ATOM 2068 O O . TRP B 1 114 ? 3.381 8.242 0.216 1 98.88 114 TRP B O 1
ATOM 2078 N N . ALA B 1 115 ? 2.352 8.719 -1.652 1 98.81 115 ALA B N 1
ATOM 2079 C CA . ALA B 1 115 ? 1.213 9.422 -1.066 1 98.81 115 ALA B CA 1
ATOM 2080 C C . ALA B 1 115 ? 0.024 9.43 -2.023 1 98.81 115 ALA B C 1
ATOM 2082 O O . ALA B 1 115 ? 0.139 8.992 -3.17 1 98.81 115 ALA B O 1
ATOM 2083 N N . CYS B 1 116 ? -1.042 9.836 -1.537 1 98.62 116 CYS B N 1
ATOM 2084 C CA . CYS B 1 116 ? -2.266 10.031 -2.305 1 98.62 116 CYS B CA 1
ATOM 2085 C C . CYS B 1 116 ? -2.979 11.305 -1.881 1 98.62 116 CYS B C 1
ATOM 2087 O O . CYS B 1 116 ? -3.043 11.625 -0.691 1 98.62 116 CYS B O 1
ATOM 2089 N N . VAL B 1 117 ? -3.451 12.016 -2.852 1 98.56 117 VAL B N 1
ATOM 2090 C CA . VAL B 1 117 ? -4.105 13.289 -2.555 1 98.56 117 VAL B CA 1
ATOM 2091 C C . VAL B 1 117 ? -5.363 13.438 -3.41 1 98.56 117 VAL B C 1
ATOM 2093 O O . VAL B 1 117 ? -5.387 13 -4.566 1 98.56 117 VAL B O 1
ATOM 2096 N N . SER B 1 118 ? -6.387 14.016 -2.855 1 98.5 118 SER B N 1
ATOM 2097 C CA . SER B 1 118 ? -7.586 14.289 -3.643 1 98.5 118 SER B CA 1
ATOM 2098 C C . SER B 1 118 ? -7.305 15.305 -4.746 1 98.5 118 SER B C 1
ATOM 2100 O O . SER B 1 118 ? -6.594 16.281 -4.527 1 98.5 118 SER B O 1
ATOM 2102 N N . ASP B 1 119 ? -7.91 15.086 -5.906 1 97.69 119 ASP B N 1
ATOM 2103 C CA . ASP B 1 119 ? -7.648 15.945 -7.055 1 97.69 119 ASP B CA 1
ATOM 2104 C C . ASP B 1 119 ? -8.102 17.375 -6.777 1 97.69 119 ASP B C 1
ATOM 2106 O O . ASP B 1 119 ? -7.535 18.328 -7.328 1 97.69 119 ASP B O 1
ATOM 2110 N N . PHE B 1 120 ? -9.094 17.562 -5.871 1 97.88 120 PHE B N 1
ATOM 2111 C CA . PHE B 1 120 ? -9.625 18.891 -5.582 1 97.88 120 PHE B CA 1
ATOM 2112 C C . PHE B 1 120 ? -8.734 19.641 -4.594 1 97.88 120 PHE B C 1
ATOM 2114 O O . PHE B 1 120 ? -8.891 20.844 -4.387 1 97.88 120 PHE B O 1
ATOM 2121 N N . ASN B 1 121 ? -7.875 18.984 -3.924 1 97.94 121 ASN B N 1
ATOM 2122 C CA . ASN B 1 121 ? -7.07 19.562 -2.854 1 97.94 121 ASN B CA 1
ATOM 2123 C C . ASN B 1 121 ? -5.824 20.266 -3.398 1 97.94 121 ASN B C 1
ATOM 2125 O O . ASN B 1 121 ? -4.707 19.797 -3.184 1 97.94 121 ASN B O 1
ATOM 2129 N N . ALA B 1 122 ? -6.004 21.406 -3.979 1 97.75 122 ALA B N 1
ATOM 2130 C CA . ALA B 1 122 ? -4.965 22.125 -4.711 1 97.75 122 ALA B CA 1
ATOM 2131 C C . ALA B 1 122 ? -3.803 22.484 -3.793 1 97.75 122 ALA B C 1
ATOM 2133 O O . ALA B 1 122 ? -2.639 22.312 -4.156 1 97.75 122 ALA B O 1
ATOM 2134 N N . PRO B 1 123 ? -4.105 22.953 -2.604 1 96.88 123 PRO B N 1
ATOM 2135 C CA . PRO B 1 123 ? -2.98 23.297 -1.729 1 96.88 123 PRO B CA 1
ATOM 2136 C C . PRO B 1 123 ? -2.107 22.094 -1.394 1 96.88 123 PRO B C 1
ATOM 2138 O O . PRO B 1 123 ? -0.877 22.203 -1.396 1 96.88 123 PRO B O 1
ATOM 2141 N N . ALA B 1 124 ? -2.715 20.969 -1.118 1 98.19 124 ALA B N 1
ATOM 2142 C CA . ALA B 1 124 ? -1.948 19.766 -0.819 1 98.19 124 ALA B CA 1
ATOM 2143 C C . ALA B 1 124 ? -1.148 19.312 -2.037 1 98.19 124 ALA B C 1
ATOM 2145 O O . ALA B 1 124 ? 0.013 18.922 -1.912 1 98.19 124 ALA B O 1
ATOM 2146 N N . ARG B 1 125 ? -1.763 19.344 -3.195 1 98.56 125 ARG B N 1
ATOM 2147 C CA . ARG B 1 125 ? -1.067 18.969 -4.422 1 98.56 125 ARG B CA 1
ATOM 2148 C C . ARG B 1 125 ? 0.175 19.828 -4.633 1 98.56 125 ARG B C 1
ATOM 2150 O O . ARG B 1 125 ? 1.243 19.312 -4.969 1 98.56 125 ARG B O 1
ATOM 2157 N N . ALA B 1 126 ? 0.044 21.109 -4.469 1 98.31 126 ALA B N 1
ATOM 2158 C CA . ALA B 1 126 ? 1.167 22.031 -4.602 1 98.31 126 ALA B CA 1
ATOM 2159 C C . ALA B 1 126 ? 2.254 21.734 -3.574 1 98.31 126 ALA B C 1
ATOM 2161 O O . ALA B 1 126 ? 3.445 21.781 -3.889 1 98.31 126 ALA B O 1
ATOM 2162 N N . PHE B 1 127 ? 1.826 21.438 -2.383 1 98.56 127 PHE B N 1
ATOM 2163 C CA . PHE B 1 127 ? 2.756 21.094 -1.314 1 98.56 127 PHE B CA 1
ATOM 2164 C C . PHE B 1 127 ? 3.6 19.875 -1.704 1 98.56 127 PHE B C 1
ATOM 2166 O O . PHE B 1 127 ? 4.828 19.922 -1.612 1 98.56 127 PHE B O 1
ATOM 2173 N N . TYR B 1 128 ? 2.945 18.797 -2.105 1 98.75 128 TYR B N 1
ATOM 2174 C CA . TYR B 1 128 ? 3.66 17.562 -2.447 1 98.75 128 TYR B CA 1
ATOM 2175 C C . TYR B 1 128 ? 4.586 17.797 -3.637 1 98.75 128 TYR B C 1
ATOM 2177 O O . TYR B 1 128 ? 5.707 17.281 -3.662 1 98.75 128 TYR B O 1
ATOM 2185 N N . ALA B 1 129 ? 4.098 18.531 -4.621 1 98.56 129 ALA B N 1
ATOM 2186 C CA . ALA B 1 129 ? 4.934 18.844 -5.777 1 98.56 129 ALA B CA 1
ATOM 2187 C C . ALA B 1 129 ? 6.211 19.562 -5.352 1 98.56 129 ALA B C 1
ATOM 2189 O O . ALA B 1 129 ? 7.305 19.234 -5.816 1 98.56 129 ALA B O 1
ATOM 2190 N N . ARG B 1 130 ? 6.082 20.516 -4.461 1 98 130 ARG B N 1
ATOM 2191 C CA . ARG B 1 130 ? 7.219 21.281 -3.977 1 98 130 ARG B CA 1
ATOM 2192 C C . ARG B 1 130 ? 8.188 20.406 -3.189 1 98 130 ARG B C 1
ATOM 2194 O O . ARG B 1 130 ? 9.359 20.75 -3.043 1 98 130 ARG B O 1
ATOM 2201 N N . HIS B 1 131 ? 7.68 19.312 -2.748 1 98 131 HIS B N 1
ATOM 2202 C CA . HIS B 1 131 ? 8.516 18.469 -1.904 1 98 131 HIS B CA 1
ATOM 2203 C C . HIS B 1 131 ? 8.906 17.188 -2.631 1 98 131 HIS B C 1
ATOM 2205 O O . HIS B 1 131 ? 9.109 16.156 -1.999 1 98 131 HIS B O 1
ATOM 2211 N N . GLY B 1 132 ? 8.914 17.188 -3.928 1 97.88 132 GLY B N 1
ATOM 2212 C CA . GLY B 1 132 ? 9.602 16.188 -4.73 1 97.88 132 GLY B CA 1
ATOM 2213 C C . GLY B 1 132 ? 8.688 15.062 -5.199 1 97.88 132 GLY B C 1
ATOM 2214 O O . GLY B 1 132 ? 9.141 14.125 -5.848 1 97.88 132 GLY B O 1
ATOM 2215 N N . PHE B 1 133 ? 7.422 15.172 -4.879 1 98.75 133 PHE B N 1
ATOM 2216 C CA . PHE B 1 133 ? 6.488 14.164 -5.375 1 98.75 133 PHE B CA 1
ATOM 2217 C C . PHE B 1 133 ? 6.074 14.469 -6.809 1 98.75 133 PHE B C 1
ATOM 2219 O O . PHE B 1 133 ? 5.918 15.641 -7.18 1 98.75 133 PHE B O 1
ATOM 2226 N N . VAL B 1 134 ? 5.871 13.414 -7.543 1 98.5 134 VAL B N 1
ATOM 2227 C CA . VAL B 1 134 ? 5.344 13.516 -8.898 1 98.5 134 VAL B CA 1
ATOM 2228 C C . VAL B 1 134 ? 4.004 12.789 -8.992 1 98.5 134 VAL B C 1
ATOM 2230 O O . VAL B 1 134 ? 3.836 11.711 -8.422 1 98.5 134 VAL B O 1
ATOM 2233 N N . GLU B 1 135 ? 3.074 13.406 -9.695 1 98.5 135 GLU B N 1
ATOM 2234 C CA . GLU B 1 135 ? 1.796 12.742 -9.938 1 98.5 135 GLU B CA 1
ATOM 2235 C C . GLU B 1 135 ? 1.961 11.547 -10.867 1 98.5 135 GLU B C 1
ATOM 2237 O O . GLU B 1 135 ? 2.455 11.695 -11.984 1 98.5 135 GLU B O 1
ATOM 2242 N N . VAL B 1 136 ? 1.549 10.43 -10.391 1 98.56 136 VAL B N 1
ATOM 2243 C CA . VAL B 1 136 ? 1.711 9.18 -11.125 1 98.56 136 VAL B CA 1
ATOM 2244 C C . VAL B 1 136 ? 0.465 8.906 -11.969 1 98.56 136 VAL B C 1
ATOM 2246 O O . VAL B 1 136 ? 0.562 8.641 -13.164 1 98.56 136 VAL B O 1
ATOM 2249 N N . THR B 1 137 ? -0.636 8.93 -11.352 1 98.56 137 THR B N 1
ATOM 2250 C CA . THR B 1 137 ? -1.896 8.641 -12.031 1 98.56 137 THR B CA 1
ATOM 2251 C C . THR B 1 137 ? -3.082 9.078 -11.18 1 98.56 137 THR B C 1
ATOM 2253 O O . THR B 1 137 ? -2.99 9.117 -9.953 1 98.56 137 THR B O 1
ATOM 2256 N N . GLY B 1 138 ? -4.172 9.406 -11.898 1 98.5 138 GLY B N 1
ATOM 2257 C CA . GLY B 1 138 ? -5.453 9.547 -11.227 1 98.5 138 GLY B CA 1
ATOM 2258 C C . GLY B 1 138 ? -6.125 8.219 -10.93 1 98.5 138 GLY B C 1
ATOM 2259 O O . GLY B 1 138 ? -6.035 7.285 -11.727 1 98.5 138 GLY B O 1
ATOM 2260 N N . LEU B 1 139 ? -6.75 8.148 -9.805 1 98.5 139 LEU B N 1
ATOM 2261 C CA . LEU B 1 139 ? -7.531 6.984 -9.391 1 98.5 139 LEU B CA 1
ATOM 2262 C C . LEU B 1 139 ? -9 7.352 -9.203 1 98.5 139 LEU B C 1
ATOM 2264 O O . LEU B 1 139 ? -9.414 7.723 -8.102 1 98.5 139 LEU B O 1
ATOM 2268 N N . ASP B 1 140 ? -9.75 7.188 -10.273 1 97.19 140 ASP B N 1
ATOM 2269 C CA . ASP B 1 140 ? -11.148 7.613 -10.281 1 97.19 140 ASP B CA 1
ATOM 2270 C C . ASP B 1 140 ? -11.984 6.762 -9.336 1 97.19 140 ASP B C 1
ATOM 2272 O O . ASP B 1 140 ? -11.867 5.535 -9.32 1 97.19 140 ASP B O 1
ATOM 2276 N N . GLY B 1 141 ? -12.789 7.43 -8.531 1 96.31 141 GLY B N 1
ATOM 2277 C CA . GLY B 1 141 ? -13.758 6.762 -7.676 1 96.31 141 GLY B CA 1
ATOM 2278 C C . GLY B 1 141 ? -13.117 5.984 -6.539 1 96.31 141 GLY B C 1
ATOM 2279 O O . GLY B 1 141 ? -13.719 5.055 -6 1 96.31 141 GLY B O 1
ATOM 2280 N N . LEU B 1 142 ? -11.875 6.262 -6.203 1 97.19 142 LEU B N 1
ATOM 2281 C CA . LEU B 1 142 ? -11.172 5.5 -5.176 1 97.19 142 LEU B CA 1
ATOM 2282 C C . LEU B 1 142 ? -11.859 5.652 -3.822 1 97.19 142 LEU B C 1
ATOM 2284 O O . LEU B 1 142 ? -12.148 4.66 -3.15 1 97.19 142 LEU B O 1
ATOM 2288 N N . VAL B 1 143 ? -12.117 6.91 -3.422 1 96.25 143 VAL B N 1
ATOM 2289 C CA . VAL B 1 143 ? -12.711 7.195 -2.121 1 96.25 143 VAL B CA 1
ATOM 2290 C C . VAL B 1 143 ? -14.219 7.41 -2.279 1 96.25 143 VAL B C 1
ATOM 2292 O O . VAL B 1 143 ? -15.008 6.875 -1.502 1 96.25 143 VAL B O 1
ATOM 2295 N N . GLN B 1 144 ? -14.562 8.195 -3.264 1 93.5 144 GLN B N 1
ATOM 2296 C CA . GLN B 1 144 ? -15.953 8.578 -3.506 1 93.5 144 GLN B CA 1
ATOM 2297 C C . GLN B 1 144 ? -16.25 8.664 -5 1 93.5 144 GLN B C 1
ATOM 2299 O O . GLN B 1 144 ? -15.438 9.195 -5.766 1 93.5 144 GLN B O 1
ATOM 2304 N N . ALA B 1 145 ? -17.469 8.141 -5.316 1 93.31 145 ALA B N 1
ATOM 2305 C CA . ALA B 1 145 ? -17.891 8.227 -6.715 1 93.31 145 ALA B CA 1
ATOM 2306 C C . ALA B 1 145 ? -17.875 9.68 -7.199 1 93.31 145 ALA B C 1
ATOM 2308 O O . ALA B 1 145 ? -18.312 10.578 -6.484 1 93.31 145 ALA B O 1
ATOM 2309 N N . GLY B 1 146 ? -17.359 9.867 -8.406 1 94.75 146 GLY B N 1
ATOM 2310 C CA . GLY B 1 146 ? -17.359 11.195 -8.992 1 94.75 146 GLY B CA 1
ATOM 2311 C C . GLY B 1 146 ? -16.125 12.008 -8.617 1 94.75 146 GLY B C 1
ATOM 2312 O O . GLY B 1 146 ? -15.922 13.109 -9.125 1 94.75 146 GLY B O 1
ATOM 2313 N N . MET B 1 147 ? -15.367 11.5 -7.742 1 96.31 147 MET B N 1
ATOM 2314 C CA . MET B 1 147 ? -14.117 12.148 -7.348 1 96.31 147 MET B CA 1
ATOM 2315 C C . MET B 1 147 ? -12.914 11.281 -7.715 1 96.31 147 MET B C 1
ATOM 2317 O O . MET B 1 147 ? -13.078 10.125 -8.102 1 96.31 147 MET B O 1
ATOM 2321 N N . SER B 1 148 ? -11.789 11.93 -7.699 1 97.94 148 SER B N 1
ATOM 2322 C CA . SER B 1 148 ? -10.562 11.211 -8.031 1 97.94 148 SER B CA 1
ATOM 2323 C C . SER B 1 148 ? -9.445 11.531 -7.047 1 97.94 148 SER B C 1
ATOM 2325 O O . SER B 1 148 ? -9.32 12.672 -6.598 1 97.94 148 SER B O 1
ATOM 2327 N N . GLU B 1 149 ? -8.797 10.516 -6.688 1 98.56 149 GLU B N 1
ATOM 2328 C CA . GLU B 1 149 ? -7.52 10.711 -6.004 1 98.56 149 GLU B CA 1
ATOM 2329 C C . GLU B 1 149 ? -6.352 10.633 -6.988 1 98.56 149 GLU B C 1
ATOM 2331 O O . GLU B 1 149 ? -6.484 10.07 -8.078 1 98.56 149 GLU B O 1
ATOM 2336 N N . ILE B 1 150 ? -5.254 11.211 -6.605 1 98.81 150 ILE B N 1
ATOM 2337 C CA . ILE B 1 150 ? -4.035 11.156 -7.402 1 98.81 150 ILE B CA 1
ATOM 2338 C C . ILE B 1 150 ? -2.939 10.43 -6.629 1 98.81 150 ILE B C 1
ATOM 2340 O O . ILE B 1 150 ? -2.605 10.82 -5.504 1 98.81 150 ILE B O 1
ATOM 2344 N N . LEU B 1 151 ? -2.445 9.367 -7.164 1 98.88 151 LEU B N 1
ATOM 2345 C CA . LEU B 1 151 ? -1.296 8.672 -6.594 1 98.88 151 LEU B CA 1
ATOM 2346 C C . LEU B 1 151 ? -0.007 9.445 -6.855 1 98.88 151 LEU B C 1
ATOM 2348 O O . LEU B 1 151 ? 0.241 9.883 -7.984 1 98.88 151 LEU B O 1
ATOM 2352 N N . LEU B 1 152 ? 0.768 9.664 -5.816 1 98.88 152 LEU B N 1
ATOM 2353 C CA . LEU B 1 152 ? 2.016 10.414 -5.895 1 98.88 152 LEU B CA 1
ATOM 2354 C C . LEU B 1 152 ? 3.207 9.523 -5.543 1 98.88 152 LEU B C 1
ATOM 2356 O O . LEU B 1 152 ? 3.111 8.68 -4.652 1 98.88 152 LEU B O 1
ATOM 2360 N N . ARG B 1 153 ? 4.305 9.758 -6.234 1 98.81 153 ARG B N 1
ATOM 2361 C CA . ARG B 1 153 ? 5.559 9.055 -5.977 1 98.81 153 ARG B CA 1
ATOM 2362 C C . ARG B 1 153 ? 6.719 10.031 -5.848 1 98.81 153 ARG B C 1
ATOM 2364 O O . ARG B 1 153 ? 6.844 10.961 -6.648 1 98.81 153 ARG B O 1
ATOM 2371 N N . ARG B 1 154 ? 7.391 9.984 -4.82 1 98.62 154 ARG B N 1
ATOM 2372 C CA . ARG B 1 154 ? 8.688 10.641 -4.691 1 98.62 154 ARG B CA 1
ATOM 2373 C C . ARG B 1 154 ? 9.82 9.625 -4.746 1 98.62 154 ARG B C 1
ATOM 2375 O O . ARG B 1 154 ? 9.961 8.789 -3.844 1 98.62 154 ARG B O 1
ATOM 2382 N N . ARG B 1 155 ? 10.68 9.57 -5.871 1 97.56 155 ARG B N 1
ATOM 2383 C CA . ARG B 1 155 ? 11.852 8.711 -5.961 1 97.56 155 ARG B CA 1
ATOM 2384 C C . ARG B 1 155 ? 12.984 9.234 -5.074 1 97.56 155 ARG B C 1
ATOM 2386 O O . ARG B 1 155 ? 13.344 10.406 -5.148 1 97.56 155 ARG B O 1
ATOM 2393 N N . LEU B 1 156 ? 13.398 8.352 -4.238 1 96.25 156 LEU B N 1
ATOM 2394 C CA . LEU B 1 156 ? 14.352 8.766 -3.213 1 96.25 156 LEU B CA 1
ATOM 2395 C C . LEU B 1 156 ? 15.781 8.445 -3.635 1 96.25 156 LEU B C 1
ATOM 2397 O O . LEU B 1 156 ? 16.016 7.477 -4.363 1 96.25 156 LEU B O 1
ATOM 2401 N N . GLN B 1 157 ? 16.672 9.344 -3.924 1 75.19 157 GLN B N 1
ATOM 2402 C CA . GLN B 1 157 ? 18.047 9.18 -4.383 1 75.19 157 GLN B CA 1
ATOM 2403 C C . GLN B 1 157 ? 18.734 8.039 -3.639 1 75.19 157 GLN B C 1
ATOM 2405 O O . GLN B 1 157 ? 18.562 7.891 -2.428 1 75.19 157 GLN B O 1
ATOM 2410 N N . GLN B 1 158 ? 18.828 6.793 -4.348 1 54.56 158 GLN B N 1
ATOM 2411 C CA . GLN B 1 158 ? 19.859 5.914 -3.824 1 54.56 158 GLN B CA 1
ATOM 2412 C C . GLN B 1 158 ? 21.234 6.285 -4.387 1 54.56 158 GLN B C 1
ATOM 2414 O O . GLN B 1 158 ? 21.328 6.855 -5.477 1 54.56 158 GLN B O 1
#

Organism: Paramagnetospirillum magneticum (strain ATCC 700264 / AMB-1) (NCBI:txid342108)

Sequence (316 aa):
MTAIALDGCRLRPLESEDARPLAQTLAAMDPWARLGYGEAALERYLGRDDGALSRWVVEHGDAPAGLLALRSPWLRGPYVELFAILPAFQGHGLGGTVMDWAAKSAAELAPNLWACVSDFNAPARAFYARHGFVEVTGLDGLVQAGMSEILLRRRLQQMTAIALDGCRLRPLESEDARPLAQTLAAMDPWARLGYGEAALERYLGRDDGALSRWVVEHGDAPAGLLALRSPWLRGPYVELFAILPAFQGHGLGGTVMDWAAKSAAELAPNLWACVSDFNAPARAFYARHGFVEVTGLDGLVQAGMSEILLRRRLQQ

Solvent-accessible surface area (backbone atoms only — not comparable to full-atom values): 17155 Å² total; per-residue (Å²): 130,72,70,42,83,51,86,84,33,32,37,30,59,62,50,76,84,51,22,55,65,51,15,50,56,46,25,72,29,82,67,34,38,80,74,63,42,44,39,68,60,42,21,50,63,63,58,53,89,48,98,45,51,48,47,28,30,31,25,44,88,95,37,83,34,29,38,41,28,39,30,49,85,39,93,60,15,33,26,47,76,41,75,46,61,38,78,93,50,54,94,68,56,54,64,58,50,52,50,51,49,51,50,55,58,33,40,76,75,26,51,23,41,32,38,68,42,52,66,84,42,55,70,60,52,53,50,42,46,75,69,60,32,40,84,70,43,77,37,73,42,67,90,42,82,94,39,38,30,30,38,29,42,23,77,33,80,125,131,71,69,41,84,50,85,83,34,31,37,30,60,60,49,75,84,52,23,56,65,50,13,49,55,46,25,72,29,83,67,33,37,82,73,64,43,44,39,67,61,41,20,49,62,64,57,51,90,47,96,45,51,48,49,30,31,30,26,41,88,93,37,84,33,29,38,40,27,40,30,51,84,40,92,60,15,33,26,48,76,42,75,46,62,37,77,93,50,54,93,68,58,54,66,57,50,52,49,52,49,52,50,54,58,31,40,77,75,26,51,22,39,32,38,68,44,52,67,83,41,56,69,59,52,53,51,42,47,76,68,58,32,38,85,70,44,77,38,74,42,65,90,41,82,94,38,39,31,31,38,29,43,22,78,35,82,124

pLDDT: mean 96.95, std 4.29, range [54.56, 98.88]

Nearest PDB structures (foldseek):
  2cnt-assembly4_D  TM=8.025E-01  e=3.519E-08  Salmonella enterica subsp. enterica serovar Typhimurium str. LT2
  5isv-assembly2_B  TM=7.966E-01  e=9.927E-08  Escherichia coli O157:H7
  6erd-assembly2_C  TM=6.951E-01  e=4.634E-06  Bacillus cereus ATCC 14579
  2fl4-assembly1_A-2  TM=7.121E-01  e=1.389E-05  Enterococcus faecalis V583
  3c26-assembly1_A-2  TM=7.208E-01  e=6.007E-05  Thermoplasma acidophilum DSM 1728

Secondary structure (DSSP, 8-state):
---EEETTEEEEEPPHHHHHHHHHHHHTSTTHHHHT--HHHHHHHHHS--TTEEEEEEEETTEEEEEEEEESSSSSS-EEEEEEE-GGGTTSSHHHHHHHHHHHHHHTT-SEEEEEEETT-HHHHHHHHHTT-EEEEEEETSSSTT-EEEEEEEE---/---EEETTEEEEE--HHHHHHHHHHHHTSTTHHHHT--HHHHHHHHHS--TTEEEEEEEETTEEEEEEEEESSSSSS-EEEEEEE-GGGTTSSHHHHHHHHHHHHHHTT-SEEEEEEETT-HHHHHHHHHTT-EEEEEEETSSSTT-EEEEEEEE---

InterPro domains:
  IPR000182 GNAT domain [PF00583] (37-133)
  IPR000182 GNAT domain [PS51186] (9-157)
  IPR016181 Acyl-CoA N-acyltransferase [SSF55729] (11-140)
  IPR050832 Bacterial Acetyltransferase [PTHR43877] (9-137)

Radius of gyration: 20.64 Å; Cα contacts (8 Å, |Δi|>4): 589; chains: 2; bounding box: 40×62×45 Å

Foldseek 3Di:
DAKDDWDQWIKGFDDLVNLQVQLCQVCVDPPNVVLVPHSVNSSCVSNPDDPQKTKIFIGGPNDGFWIWIWGPDDPFWIEGEDTDGGPVNPPPCSRVRVVVVRLVVGLVRGFKYKYKDWPPCVVVVVVVVVNQKDFDDWDACPSHHPTIMTIIMHGRDD/DAKDDWDQWIKGFDDLVNLQVQLCQVCVDPPNVVLVPHSVNSSCVNNPDDPQKTKIFIGGPNDGFWIWIWGPDDPFWIEGEDTDGGPVNPPPCSRVRVVVVRLVVGLVRGFKYKYKDWPPCVVVVVVVVVNQKDFDDWDACPSHHPTIMTIIMHGRDD